Protein AF-A0AAV5IGY0-F1 (afdb_monomer)

InterPro domains:
  IPR002372 Pyrrolo-quinoline quinone repeat domain [PF01011] (227-319)
  IPR002372 Pyrrolo-quinoline quinone repeat domain [PF13360] (66-191)
  IPR011047 Quinoprotein alcohol dehydrogenase-like superfamily [SSF50998] (52-323)
  IPR018391 Pyrrolo-quinoline quinone beta-propeller repeat [SM00564] (78-109)
  IPR018391 Pyrrolo-quinoline quinone beta-propeller repeat [SM00564] (133-165)
  IPR018391 Pyrrolo-quinoline quinone beta-propeller repeat [SM00564] (222-248)

Organism: NCBI:txid152421

Mean predicted aligned error: 12.62 Å

Foldseek 3Di:
DDDDDDDDDDDDDPPPPPPPPPDDDDDPDDPDPFPLVAPCVVQQPVDDPPDDCCDPVCVVVDDDQEDECPPADFQEDWHTGPQWTWGWGLQQKIFIAGNRHRHGQEIDRNVVVVDWFLCPDPPRRYWTFRAYWHDDPQWTWTAIFGQRKIWIAGNRYRHTPEMDRQDPDSFKTFNYHWHDDDQKIKGKIDGPLLVPDPVSDDDDDIFIFIDRNRDHRPHTPTLDDPDDQFQKDWDADPVPRDTPEMDRPDPDQQDGPNCPPVPDPPRDPDPNDQWGFPGDWGWDWDADPNDTFTWTWTATSSQKIWIARPNHRHTPDMDGPDPPVPPPDDDDDPDDDDDDDD

pLDDT: mean 72.8, std 23.96, range [19.66, 98.5]

Radius of gyration: 22.42 Å; Cα contacts (8 Å, |Δi|>4): 625; chains: 1; bounding box: 76×58×56 Å

Nearest PDB structures (foldseek):
  6zcv-assembly1_A  TM=7.256E-01  e=2.761E-13  Pseudomonas putida KT2440
  6zcw-assembly1_A  TM=7.422E-01  e=6.081E-13  Pseudomonas putida KT2440
  7cqy-assembly1_A  TM=6.959E-01  e=7.851E-10  Acidithiobacillus ferrooxidans
  6l8a-assembly2_B  TM=6.173E-01  e=2.402E-10  Acidithiobacillus ferrooxidans
  6fkw-assembly2_D  TM=4.857E-01  e=1.695E-11  Methylacidiphilum fumariolicum SolV

Sequence (342 aa):
MCRFKGKSLSPHTLTLKLILNLLLSCDHTNFSAGYSGVLLFLKGMRFAEGETKISPETVRNLQLKWEFYAGRDITATPAIVDGTLYFPSWNGYVYAVNALDGSLIWNLDLKELGLNASGFVSNVNTMVATATPTIADDLVIIGICGPALVIAVERSSGKLVWSTKLDSHALVVIMMSGTYHKGYFYVGTSSLEEELSIEQCCTFRGSFVKLDARSEPTHPDECIEPDIHSESILALDLDTGKIKWYLQIGGYDVWFCACRNLSTLGCLPGPSLDADFGEAPMMLNVFVNGTKLNIVVAVQKSGFAWALDRDNGTLIWSTVSKLDLNFTKHPSFNLDNSYMYF

Secondary structure (DSSP, 8-state):
---------------------------SS-------TTHHHHTT----TT--SS-TTTGGG---------SS---SPPEEETTEEEEE-TTSEEEEEETTT--EEEEEEGGGG-------STT--S----SPPEEETTEEEEEETTTTEEEEEETTT--EEEEEE---STTEE--SPPEEETTEEEEE-EESGGGS-TTT-------EEEEESSS--SS-EE---SS--TTEEEEE-TTT--EEEEEE-S------GGGSSTTSTT--SS--------SPPEEEEEEETTEEEEEEEEE-TTSEEEEEETTT--EEEEEE--------S-------------

Solvent-accessible surface area (backbone atoms only — not comparable to full-atom values): 21169 Å² total; per-residue (Å²): 140,80,88,86,87,85,83,88,81,82,87,80,83,76,82,76,80,78,83,72,89,75,89,77,85,88,74,100,70,82,96,72,87,56,56,64,68,49,68,52,54,74,27,44,66,85,67,69,83,89,65,72,79,73,39,94,86,44,52,84,70,69,69,90,85,62,76,71,90,64,89,43,60,63,82,32,58,66,32,45,49,89,60,35,32,30,40,35,15,60,66,19,35,37,38,34,25,33,65,87,65,42,48,81,72,37,66,35,60,47,65,78,72,75,62,71,41,55,58,84,53,84,99,37,92,51,35,31,34,47,14,28,45,29,75,53,93,67,29,38,35,35,29,23,31,22,49,24,30,40,38,32,19,35,64,91,63,46,47,78,74,41,75,41,73,73,59,87,60,78,50,31,23,14,64,45,56,46,49,62,56,98,63,29,35,37,40,47,42,43,64,54,51,50,78,38,53,76,90,76,35,79,88,82,74,71,46,46,33,54,36,57,69,84,52,78,59,90,63,72,49,68,63,77,67,98,68,87,71,64,47,46,55,71,42,65,38,86,89,80,62,45,76,76,37,67,39,73,51,93,62,78,69,64,58,45,65,66,45,77,48,61,84,41,89,89,45,70,91,64,87,62,51,60,42,53,68,85,53,78,56,26,55,44,80,47,72,59,95,86,42,81,44,56,30,32,36,38,47,29,65,69,36,38,38,40,32,22,34,62,90,69,45,49,79,74,49,72,49,66,67,74,78,77,82,78,85,80,79,82,82,89,78,89,76,78,87,75,87,86,80,132

Structure (mmCIF, N/CA/C/O backbone):
data_AF-A0AAV5IGY0-F1
#
_entry.id   AF-A0AAV5IGY0-F1
#
loop_
_atom_site.group_PDB
_atom_site.id
_atom_site.type_symbol
_atom_site.label_atom_id
_atom_site.label_alt_id
_atom_site.label_comp_id
_atom_site.label_asym_id
_atom_site.label_entity_id
_atom_site.label_seq_id
_atom_site.pdbx_PDB_ins_code
_atom_site.Cartn_x
_atom_site.Cartn_y
_atom_site.Cartn_z
_atom_site.occupancy
_atom_site.B_iso_or_equiv
_atom_site.auth_seq_id
_atom_site.auth_comp_id
_atom_site.auth_asym_id
_atom_site.auth_atom_id
_atom_site.pdbx_PDB_model_num
ATOM 1 N N . MET A 1 1 ? 47.820 18.032 0.059 1.00 23.02 1 MET A N 1
ATOM 2 C CA . MET A 1 1 ? 48.007 18.103 1.526 1.00 23.02 1 MET A CA 1
ATOM 3 C C . MET A 1 1 ? 46.610 18.101 2.130 1.00 23.02 1 MET A C 1
ATOM 5 O O . MET A 1 1 ? 45.865 18.991 1.776 1.00 23.02 1 MET A O 1
ATOM 9 N N . CYS A 1 2 ? 46.100 17.142 2.892 1.00 20.08 2 CYS A N 1
ATOM 10 C CA . CYS A 1 2 ? 46.542 15.825 3.335 1.00 20.08 2 CYS A CA 1
ATOM 11 C C . CYS A 1 2 ? 45.305 14.905 3.301 1.00 20.08 2 CYS A C 1
ATOM 13 O O . CYS A 1 2 ? 44.196 15.339 3.588 1.00 20.08 2 CYS A O 1
ATOM 15 N N . ARG A 1 3 ? 45.520 13.641 2.920 1.00 23.75 3 ARG A N 1
ATOM 16 C CA . ARG A 1 3 ? 44.566 12.523 3.036 1.00 23.75 3 ARG A CA 1
ATOM 17 C C . ARG A 1 3 ? 44.251 12.237 4.503 1.00 23.75 3 ARG A C 1
ATOM 19 O O . ARG A 1 3 ? 45.186 12.324 5.284 1.00 23.75 3 ARG A O 1
ATOM 26 N N . PHE A 1 4 ? 43.086 11.649 4.795 1.00 21.75 4 PHE A N 1
ATOM 27 C CA . PHE A 1 4 ? 43.002 10.500 5.710 1.00 21.75 4 PHE A CA 1
ATOM 28 C C . PHE A 1 4 ? 41.946 9.478 5.254 1.00 21.75 4 PHE A C 1
ATOM 30 O O . PHE A 1 4 ? 40.876 9.828 4.772 1.00 21.75 4 PHE A O 1
ATOM 37 N N . LYS A 1 5 ? 42.339 8.200 5.345 1.00 23.00 5 LYS A N 1
ATOM 38 C CA . LYS A 1 5 ? 41.600 6.974 5.003 1.00 23.00 5 LYS A CA 1
ATOM 39 C C . LYS A 1 5 ? 40.930 6.411 6.263 1.00 23.00 5 LYS A C 1
ATOM 41 O O . LYS A 1 5 ? 41.572 6.405 7.309 1.00 23.00 5 LYS A O 1
ATOM 46 N N . GLY A 1 6 ? 39.756 5.795 6.120 1.00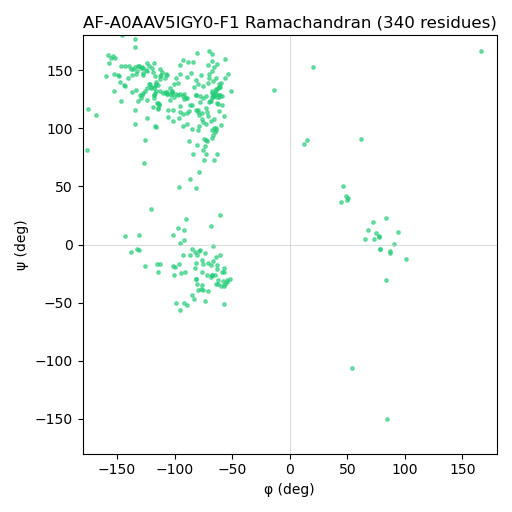 23.86 6 GLY A N 1
ATOM 47 C CA . GLY A 1 6 ? 39.165 4.867 7.095 1.00 23.86 6 GLY A CA 1
ATOM 48 C C . GLY A 1 6 ? 38.646 3.616 6.376 1.00 23.86 6 GLY A C 1
ATOM 49 O O . GLY A 1 6 ? 38.063 3.732 5.303 1.00 23.86 6 GLY A O 1
ATOM 50 N N . LYS A 1 7 ? 38.965 2.424 6.893 1.00 22.84 7 LYS A N 1
ATOM 51 C CA . LYS A 1 7 ? 38.768 1.110 6.253 1.00 22.84 7 LYS A CA 1
ATOM 52 C C . LYS A 1 7 ? 37.396 0.484 6.557 1.00 22.84 7 LYS A C 1
ATOM 54 O O . LYS A 1 7 ? 36.929 0.538 7.684 1.00 22.84 7 LYS A O 1
ATOM 59 N N . SER A 1 8 ? 36.889 -0.202 5.530 1.00 24.11 8 SER A N 1
ATOM 60 C CA . SER A 1 8 ? 36.012 -1.387 5.484 1.00 24.11 8 SER A CA 1
ATOM 61 C C . SER A 1 8 ? 35.823 -2.192 6.780 1.00 24.11 8 SER A C 1
ATOM 63 O O . SER A 1 8 ? 36.802 -2.678 7.349 1.00 24.11 8 SER A O 1
ATOM 65 N N . LEU A 1 9 ? 34.560 -2.503 7.088 1.00 24.30 9 LEU A N 1
ATOM 66 C CA . LEU A 1 9 ? 34.124 -3.669 7.864 1.00 24.30 9 LEU A CA 1
ATOM 67 C C . LEU A 1 9 ? 33.147 -4.497 7.010 1.00 24.30 9 LEU A C 1
ATOM 69 O O . LEU A 1 9 ? 32.334 -3.948 6.271 1.00 24.30 9 LEU A O 1
ATOM 73 N N . SER A 1 10 ? 33.312 -5.817 7.065 1.00 26.73 10 SER A N 1
ATOM 74 C CA . SER A 1 10 ? 32.614 -6.833 6.272 1.00 26.73 10 SER A CA 1
ATOM 75 C C . SER A 1 10 ? 31.140 -7.001 6.662 1.00 26.73 10 SER A C 1
ATOM 77 O O . SER A 1 10 ? 30.805 -6.806 7.831 1.00 26.73 10 SER A O 1
ATOM 79 N N . PRO A 1 11 ? 30.276 -7.463 5.741 1.00 26.86 11 PRO A N 1
ATOM 80 C CA . PRO A 1 11 ? 28.880 -7.738 6.042 1.00 26.86 11 PRO A CA 1
ATOM 81 C C . PRO A 1 11 ? 28.753 -9.072 6.789 1.00 26.86 11 PRO A C 1
ATOM 83 O O . PRO A 1 11 ? 29.153 -10.120 6.282 1.00 26.86 11 PRO A O 1
ATOM 86 N N . HIS A 1 12 ? 28.170 -9.046 7.986 1.00 22.80 12 HIS A N 1
ATOM 87 C CA . HIS A 1 12 ? 27.549 -10.240 8.545 1.00 22.80 12 HIS A CA 1
ATOM 88 C C . HIS A 1 12 ? 26.181 -10.395 7.885 1.00 22.80 12 HIS A C 1
ATOM 90 O O . HIS A 1 12 ? 25.286 -9.576 8.075 1.00 22.80 12 HIS A O 1
ATOM 96 N N . THR A 1 13 ? 26.051 -11.432 7.063 1.00 22.98 13 THR A N 1
ATOM 97 C CA . THR A 1 13 ? 24.792 -11.867 6.466 1.00 22.98 13 THR A CA 1
ATOM 98 C C . THR A 1 13 ? 23.854 -12.322 7.583 1.00 22.98 13 THR A C 1
ATOM 100 O O . THR A 1 13 ? 23.967 -13.438 8.085 1.00 22.98 13 THR A O 1
ATOM 103 N N . LEU A 1 14 ? 22.941 -11.446 7.996 1.00 20.62 14 LEU A N 1
ATOM 104 C CA . LEU A 1 14 ? 21.761 -11.828 8.761 1.00 20.62 14 LEU A CA 1
ATOM 105 C C . LEU A 1 14 ? 20.741 -12.375 7.766 1.00 20.62 14 LEU A C 1
ATOM 107 O O . LEU A 1 14 ? 20.055 -11.633 7.070 1.00 20.62 14 LEU A O 1
ATOM 111 N N . THR A 1 15 ? 20.677 -13.699 7.667 1.00 21.48 15 THR A N 1
ATOM 112 C CA . THR A 1 15 ? 19.573 -14.384 7.000 1.00 21.48 15 THR A CA 1
ATOM 113 C C . THR A 1 15 ? 18.346 -14.249 7.897 1.00 21.48 15 THR A C 1
ATOM 115 O O . THR A 1 15 ? 18.121 -15.081 8.778 1.00 21.48 15 THR A O 1
ATOM 118 N N . LEU A 1 16 ? 17.568 -13.179 7.717 1.00 22.98 16 LEU A N 1
ATOM 119 C CA . LEU A 1 16 ? 16.262 -13.063 8.350 1.00 22.98 16 LEU A CA 1
ATOM 120 C C . LEU A 1 16 ? 15.322 -14.035 7.626 1.00 22.98 16 LEU A C 1
ATOM 122 O O . LEU A 1 16 ? 14.909 -13.806 6.490 1.00 22.98 16 LEU A O 1
ATOM 126 N N . LYS A 1 17 ? 15.032 -15.174 8.259 1.00 21.55 17 LYS A N 1
ATOM 127 C CA . LYS A 1 17 ? 13.954 -16.062 7.818 1.00 21.55 17 LYS A CA 1
ATOM 128 C C . LYS A 1 17 ? 12.640 -15.325 8.050 1.00 21.55 17 LYS A C 1
ATOM 130 O O . LYS A 1 17 ? 12.140 -15.294 9.171 1.00 21.55 17 LYS A O 1
ATOM 135 N N . LEU A 1 18 ? 12.108 -14.715 6.994 1.00 24.45 18 LEU A N 1
ATOM 136 C CA . LEU A 1 18 ? 10.761 -14.164 6.989 1.00 24.45 18 LEU A CA 1
ATOM 137 C C . LEU A 1 18 ? 9.781 -15.338 7.153 1.00 24.45 18 LEU A C 1
ATOM 139 O O . LEU A 1 18 ? 9.515 -16.077 6.207 1.00 24.45 18 LEU A O 1
ATOM 143 N N . ILE A 1 19 ? 9.267 -15.547 8.365 1.00 21.61 19 ILE A N 1
ATOM 144 C CA . ILE A 1 19 ? 8.073 -16.371 8.570 1.00 21.61 19 ILE A CA 1
ATOM 145 C C . ILE A 1 19 ? 6.894 -15.466 8.236 1.00 21.61 19 ILE A C 1
ATOM 147 O O . ILE A 1 19 ? 6.340 -14.773 9.086 1.00 21.61 19 ILE A O 1
ATOM 151 N N . LEU A 1 20 ? 6.568 -15.420 6.951 1.00 25.03 20 LEU A N 1
ATOM 152 C CA . LEU A 1 20 ? 5.385 -14.742 6.469 1.00 25.03 20 LEU A CA 1
ATOM 153 C C . LEU A 1 20 ? 4.192 -15.666 6.734 1.00 25.03 20 LEU A C 1
ATOM 155 O O . LEU A 1 20 ? 3.992 -16.651 6.027 1.00 25.03 20 LEU A O 1
ATOM 159 N N . ASN A 1 21 ? 3.419 -15.383 7.784 1.00 22.61 21 ASN A N 1
ATOM 160 C CA . ASN A 1 21 ? 2.174 -16.102 8.068 1.00 22.61 21 ASN A CA 1
ATOM 161 C C . ASN A 1 21 ? 1.078 -15.663 7.081 1.00 22.61 21 ASN A C 1
ATOM 163 O O . ASN A 1 21 ? 0.148 -14.940 7.430 1.00 22.61 21 ASN A O 1
ATOM 167 N N . LEU A 1 22 ? 1.202 -16.100 5.829 1.00 29.75 22 LEU A N 1
ATOM 168 C CA . LEU A 1 22 ? 0.094 -16.176 4.881 1.00 29.75 22 LEU A CA 1
ATOM 169 C C . LEU A 1 22 ? -0.550 -17.554 5.049 1.00 29.75 22 LEU A C 1
ATOM 171 O O . LEU A 1 22 ? 0.003 -18.573 4.639 1.00 29.75 22 LEU A O 1
ATOM 175 N N . LEU A 1 23 ? -1.706 -17.586 5.709 1.00 27.08 23 LEU A N 1
ATOM 176 C CA . LEU A 1 23 ? -2.484 -18.805 5.898 1.00 27.08 23 LEU A CA 1
ATOM 177 C C . LEU A 1 23 ? -3.204 -19.123 4.580 1.00 27.08 23 LEU A C 1
ATOM 179 O O . LEU A 1 23 ? -4.133 -18.420 4.193 1.00 27.08 23 LEU A O 1
ATOM 183 N N . LEU A 1 24 ? -2.758 -20.165 3.877 1.00 28.06 24 LEU A N 1
ATOM 184 C CA . LEU A 1 24 ? -3.446 -20.717 2.710 1.00 28.06 24 LEU A CA 1
ATOM 185 C C . LEU A 1 24 ? -3.944 -22.125 3.024 1.00 28.06 24 LEU A C 1
ATOM 187 O O . LEU A 1 24 ? -3.156 -23.033 3.288 1.00 28.06 24 LEU A O 1
ATOM 191 N N . SER A 1 25 ? -5.255 -22.316 2.921 1.00 25.59 25 SER A N 1
ATOM 192 C CA . SER A 1 25 ? -5.893 -23.628 2.908 1.00 25.59 25 SER A CA 1
ATOM 193 C C . SER A 1 25 ? -6.040 -24.124 1.475 1.00 25.59 25 SER A C 1
ATOM 195 O O . SER A 1 25 ? -6.605 -23.461 0.612 1.00 25.59 25 SER A O 1
ATOM 197 N N . CYS A 1 26 ? -5.519 -25.324 1.228 1.00 22.38 26 CYS A N 1
ATOM 198 C CA . CYS A 1 26 ? -5.611 -26.029 -0.045 1.00 22.38 26 CYS A CA 1
ATOM 199 C C . CYS A 1 26 ? -6.637 -27.154 0.124 1.00 22.38 26 CYS A C 1
ATOM 201 O O . CYS A 1 26 ? -6.364 -28.078 0.887 1.00 22.38 26 CYS A O 1
ATOM 203 N N . ASP A 1 27 ? -7.821 -27.073 -0.492 1.00 22.66 27 ASP A N 1
ATOM 204 C CA . ASP A 1 27 ? -8.647 -28.262 -0.761 1.00 22.66 27 ASP A CA 1
ATOM 205 C C . ASP A 1 27 ? -9.050 -28.297 -2.230 1.00 22.66 27 ASP A C 1
ATOM 207 O O . ASP A 1 27 ? -9.557 -27.332 -2.803 1.00 22.66 27 ASP A O 1
ATOM 211 N N . HIS A 1 28 ? -8.795 -29.453 -2.831 1.00 27.77 28 HIS A N 1
ATOM 212 C CA . HIS A 1 28 ? -9.167 -29.798 -4.189 1.00 27.77 28 HIS A CA 1
ATOM 213 C C . HIS A 1 28 ? -10.670 -30.058 -4.268 1.00 27.77 28 HIS A C 1
ATOM 215 O O . HIS A 1 28 ? -11.074 -31.207 -4.199 1.00 27.77 28 HIS A O 1
ATOM 221 N N . THR A 1 29 ? -11.478 -29.013 -4.435 1.00 21.78 29 THR A N 1
ATOM 222 C CA . THR A 1 29 ? -12.774 -29.040 -5.143 1.00 21.78 29 THR A CA 1
ATOM 223 C C . THR A 1 29 ? -13.317 -27.612 -5.203 1.00 21.78 29 THR A C 1
ATOM 225 O O . THR A 1 29 ? -13.617 -27.035 -4.167 1.00 21.78 29 THR A O 1
ATOM 228 N N . ASN A 1 30 ? -13.469 -27.064 -6.413 1.00 21.45 30 ASN A N 1
ATOM 229 C CA . ASN A 1 30 ? -14.073 -25.758 -6.720 1.00 21.45 30 ASN A CA 1
ATOM 230 C C . ASN A 1 30 ? -13.358 -24.528 -6.127 1.00 21.45 30 ASN A C 1
ATOM 232 O O . ASN A 1 30 ? -13.656 -24.038 -5.042 1.00 21.45 30 ASN A O 1
ATOM 236 N N . PHE A 1 31 ? -12.431 -23.989 -6.919 1.00 27.36 31 PHE A N 1
ATOM 237 C CA . PHE A 1 31 ? -11.764 -22.707 -6.701 1.00 27.36 31 PHE A CA 1
ATOM 238 C C . PHE A 1 31 ? -12.796 -21.560 -6.656 1.00 27.36 31 PHE A C 1
ATOM 240 O O . PHE A 1 31 ? -13.289 -21.119 -7.691 1.00 27.36 31 PHE A O 1
ATOM 247 N N . SER A 1 32 ? -13.124 -21.068 -5.458 1.00 22.39 32 SER A N 1
ATOM 248 C CA . SER A 1 32 ? -13.711 -19.728 -5.275 1.00 22.39 32 SER A CA 1
ATOM 249 C C . SER A 1 32 ? -13.235 -18.997 -4.013 1.00 22.39 32 SER A C 1
ATOM 251 O O . SER A 1 32 ? -13.734 -17.916 -3.716 1.00 22.39 32 SER A O 1
ATOM 253 N N . ALA A 1 33 ? -12.248 -19.524 -3.282 1.00 27.31 33 ALA A N 1
ATOM 254 C CA . ALA A 1 33 ? -11.561 -18.784 -2.222 1.00 27.31 33 ALA A CA 1
ATOM 255 C C . ALA A 1 33 ? -10.393 -17.980 -2.818 1.00 27.31 33 ALA A C 1
ATOM 257 O O . ALA A 1 33 ? -9.231 -18.154 -2.456 1.00 27.31 33 ALA A O 1
ATOM 258 N N . GLY A 1 34 ? -10.695 -17.126 -3.797 1.00 29.77 34 GLY A N 1
ATOM 259 C CA . GLY A 1 34 ? -9.766 -16.073 -4.174 1.00 29.77 34 GLY A CA 1
ATOM 260 C C . GLY A 1 34 ? -9.714 -15.078 -3.022 1.00 29.77 34 GLY A C 1
ATOM 261 O O . GLY A 1 34 ? -10.750 -14.528 -2.646 1.00 29.77 34 GLY A O 1
ATOM 262 N N . TYR A 1 35 ? -8.528 -14.806 -2.478 1.00 39.91 35 TYR A N 1
ATOM 263 C CA . TYR A 1 35 ? -8.286 -13.556 -1.764 1.00 39.91 35 TYR A CA 1
ATOM 264 C C . TYR A 1 35 ? -8.383 -12.419 -2.789 1.00 39.91 35 TYR A C 1
ATOM 266 O O . TYR A 1 35 ? -7.395 -11.819 -3.195 1.00 39.91 35 TYR A O 1
ATOM 274 N N . SER A 1 36 ? -9.598 -12.111 -3.247 1.00 33.19 36 SER A N 1
ATOM 275 C CA . SER A 1 36 ? -9.858 -10.813 -3.842 1.00 33.19 36 SER A CA 1
ATOM 276 C C . SER A 1 36 ? -9.700 -9.826 -2.695 1.00 33.19 36 SER A C 1
ATOM 278 O O . SER A 1 36 ? -10.610 -9.620 -1.887 1.00 33.19 36 SER A O 1
ATOM 280 N N . GLY A 1 37 ? -8.492 -9.273 -2.580 1.00 31.72 37 GLY A N 1
ATOM 281 C CA . GLY A 1 37 ? -8.087 -8.253 -1.621 1.00 31.72 37 GLY A CA 1
ATOM 282 C C . GLY A 1 37 ? -8.877 -6.950 -1.746 1.00 31.72 37 GLY A C 1
ATOM 283 O O . GLY A 1 37 ? -8.390 -5.904 -1.367 1.00 31.72 37 GLY A O 1
ATOM 284 N N . VAL A 1 38 ? -10.099 -6.970 -2.266 1.00 32.03 38 VAL A N 1
ATOM 285 C CA . VAL A 1 38 ? -10.965 -5.803 -2.310 1.00 32.03 38 VAL A CA 1
ATOM 286 C C . VAL A 1 38 ? -11.785 -5.746 -1.017 1.00 32.03 38 VAL A C 1
ATOM 288 O O . VAL A 1 38 ? -11.706 -4.759 -0.304 1.00 32.03 38 VAL A O 1
ATOM 291 N N . LEU A 1 39 ? -12.489 -6.807 -0.593 1.00 30.30 39 LEU A N 1
ATOM 292 C CA . LEU A 1 39 ? -13.386 -6.703 0.579 1.00 30.30 39 LEU A CA 1
ATOM 293 C C . LEU A 1 39 ? -12.658 -6.689 1.943 1.00 30.30 39 LEU A C 1
ATOM 295 O O . LEU A 1 39 ? -13.097 -6.009 2.872 1.00 30.30 39 LEU A O 1
ATOM 299 N N . LEU A 1 40 ? -11.549 -7.432 2.058 1.00 39.94 40 LEU A N 1
ATOM 300 C CA . LEU A 1 40 ? -10.703 -7.498 3.261 1.00 39.94 40 LEU A CA 1
ATOM 301 C C . LEU A 1 40 ? -9.925 -6.199 3.492 1.00 39.94 40 LEU A C 1
ATOM 303 O O . LEU A 1 40 ? -9.829 -5.743 4.630 1.00 39.94 40 LEU A O 1
ATOM 307 N N . PHE A 1 41 ? -9.420 -5.593 2.412 1.00 48.16 41 PHE A N 1
ATOM 308 C CA . PHE A 1 41 ? -8.719 -4.311 2.466 1.00 48.16 41 PHE A CA 1
ATOM 309 C C . PHE A 1 41 ? -9.694 -3.159 2.660 1.00 48.16 41 PHE A C 1
ATOM 311 O O . PHE A 1 41 ? -9.418 -2.288 3.475 1.00 48.16 41 PHE A O 1
ATOM 318 N N . LEU A 1 42 ? -10.872 -3.194 2.019 1.00 53.16 42 LEU A N 1
ATOM 319 C CA . LEU A 1 42 ? -11.872 -2.144 2.205 1.00 53.16 42 LEU A CA 1
ATOM 320 C C . LEU A 1 42 ? -12.266 -1.989 3.674 1.00 53.16 42 LEU A C 1
ATOM 322 O O . LEU A 1 42 ? -12.489 -0.868 4.097 1.00 53.16 42 LEU A O 1
ATOM 326 N N . LYS A 1 43 ? -12.334 -3.073 4.462 1.00 59.50 43 LYS A N 1
ATOM 327 C CA . LYS A 1 43 ? -12.645 -2.988 5.902 1.00 59.50 43 LYS A CA 1
ATOM 328 C C . LYS A 1 43 ? -11.423 -2.891 6.821 1.00 59.50 43 LYS A C 1
ATOM 330 O O . LYS A 1 43 ? -11.616 -2.713 8.019 1.00 59.50 43 LYS A O 1
ATOM 335 N N . GLY A 1 44 ? -10.205 -3.076 6.313 1.00 62.09 44 GLY A N 1
ATOM 336 C CA . GLY A 1 44 ? -8.968 -3.005 7.102 1.00 62.09 44 GLY A CA 1
ATOM 337 C C . GLY A 1 44 ? -8.788 -4.080 8.189 1.00 62.09 44 GLY A C 1
ATOM 338 O O . GLY A 1 44 ? -7.821 -4.028 8.931 1.00 62.09 44 GLY A O 1
ATOM 339 N N . MET A 1 45 ? -9.677 -5.077 8.314 1.00 64.38 45 MET A N 1
ATOM 340 C CA . MET A 1 45 ? -9.696 -5.976 9.489 1.00 64.38 45 MET A CA 1
ATOM 341 C C . MET A 1 45 ? -8.596 -7.050 9.504 1.00 64.38 45 MET A C 1
ATOM 343 O O . MET A 1 45 ? -8.435 -7.726 10.517 1.00 64.38 45 MET A O 1
ATOM 347 N N . ARG A 1 46 ? -7.904 -7.282 8.376 1.00 76.50 46 ARG A N 1
ATOM 348 C CA . ARG A 1 46 ? -6.884 -8.343 8.202 1.00 76.50 46 ARG A CA 1
ATOM 349 C C . ARG A 1 46 ? -7.302 -9.719 8.776 1.00 76.50 46 ARG A C 1
ATOM 351 O O . ARG A 1 46 ? -6.475 -10.462 9.293 1.00 76.50 46 ARG A O 1
ATOM 358 N N . PHE A 1 47 ? -8.586 -10.073 8.665 1.00 77.50 47 PHE A N 1
ATOM 359 C CA . PHE A 1 47 ? -9.167 -11.294 9.238 1.00 77.50 47 PHE A CA 1
ATOM 360 C C . PHE A 1 47 ? -9.643 -12.262 8.150 1.00 77.50 47 PHE A C 1
ATOM 362 O O . PHE A 1 47 ? -10.569 -11.951 7.406 1.00 77.50 47 PHE A O 1
ATOM 369 N N . ALA A 1 48 ? -9.041 -13.449 8.064 1.00 80.38 48 ALA A N 1
ATOM 370 C CA . ALA A 1 48 ? -9.397 -14.465 7.073 1.00 80.38 48 ALA A CA 1
ATOM 371 C C . ALA A 1 48 ? -10.601 -15.316 7.529 1.00 80.38 48 ALA A C 1
ATOM 373 O O . ALA A 1 48 ? -10.432 -16.451 7.957 1.00 80.38 48 ALA A O 1
ATOM 374 N N . GLU A 1 49 ? -11.819 -14.777 7.417 1.00 75.56 49 GLU A N 1
ATOM 375 C CA . GLU A 1 49 ? -13.059 -15.436 7.885 1.00 75.56 49 GLU A CA 1
ATOM 376 C C . GLU A 1 49 ? -13.292 -16.835 7.285 1.00 75.56 49 GLU A C 1
ATOM 378 O O . GLU A 1 49 ? -13.823 -17.717 7.952 1.00 75.56 49 GLU A O 1
ATOM 383 N N . GLY A 1 50 ? -12.886 -17.048 6.030 1.00 78.88 50 GLY A N 1
ATOM 384 C CA . GLY A 1 50 ? -13.060 -18.326 5.338 1.00 78.88 50 GLY A CA 1
ATOM 385 C C . GLY A 1 50 ? -12.013 -19.388 5.676 1.00 78.88 50 GLY A C 1
ATOM 386 O O . GLY A 1 50 ? -12.169 -20.530 5.240 1.00 78.88 50 GLY A O 1
ATOM 387 N N . GLU A 1 51 ? -10.950 -19.040 6.408 1.00 83.88 51 GLU A N 1
ATOM 388 C CA . GLU A 1 51 ? -9.899 -19.997 6.736 1.00 83.88 51 GLU A CA 1
ATOM 389 C C . GLU A 1 51 ? -10.179 -20.727 8.052 1.00 83.88 51 GLU A C 1
ATOM 391 O O . GLU A 1 51 ? -10.399 -20.115 9.092 1.00 83.88 51 GLU A O 1
ATOM 396 N N . THR A 1 52 ? -10.169 -22.060 7.999 1.00 86.44 52 THR A N 1
ATOM 397 C CA . THR A 1 52 ? -10.582 -22.927 9.117 1.00 86.44 52 THR A CA 1
ATOM 398 C C . THR A 1 52 ? -9.675 -24.135 9.344 1.00 86.44 52 THR A C 1
ATOM 400 O O . THR A 1 52 ? -9.865 -24.857 10.323 1.00 86.44 52 THR A O 1
ATOM 403 N N . LYS A 1 53 ? -8.688 -24.388 8.473 1.00 88.69 53 LYS A N 1
ATOM 404 C CA . LYS A 1 53 ? -7.797 -25.552 8.617 1.00 88.69 53 LYS A CA 1
ATOM 405 C C . LYS A 1 53 ? -6.750 -25.329 9.690 1.00 88.69 53 LYS A C 1
ATOM 407 O O . LYS A 1 53 ? -6.403 -26.262 10.420 1.00 88.69 53 LYS A O 1
ATOM 412 N N . ILE A 1 54 ? -6.232 -24.110 9.768 1.00 89.69 54 ILE A N 1
ATOM 413 C CA . ILE A 1 54 ? -5.249 -23.715 10.768 1.00 89.69 54 ILE A CA 1
ATOM 414 C C . ILE A 1 54 ? -5.992 -23.117 11.963 1.00 89.69 54 ILE A C 1
ATOM 416 O O . ILE A 1 54 ? -6.601 -22.055 11.874 1.00 89.69 54 ILE A O 1
ATOM 420 N N . SER A 1 55 ? -5.936 -23.821 13.089 1.00 91.00 55 SER A N 1
ATOM 421 C CA . SER A 1 55 ? -6.619 -23.489 14.339 1.00 91.00 55 SER A CA 1
ATOM 422 C C . SER A 1 55 ? -5.661 -23.646 15.528 1.00 91.00 55 SER A C 1
ATOM 424 O O . SER A 1 55 ? -4.578 -24.221 15.364 1.00 91.00 55 SER A O 1
ATOM 426 N N . PRO A 1 56 ? -6.024 -23.194 16.744 1.00 94.62 56 PRO A N 1
ATOM 427 C CA . PRO A 1 56 ? -5.216 -23.431 17.944 1.00 94.62 56 PRO A CA 1
ATOM 428 C C . PRO A 1 56 ? -4.837 -24.909 18.162 1.00 94.62 56 PRO A C 1
ATOM 430 O O . PRO A 1 56 ? -3.769 -25.206 18.697 1.00 94.62 56 PRO A O 1
ATOM 433 N N . GLU A 1 57 ? -5.671 -25.847 17.712 1.00 95.62 57 GLU A N 1
ATOM 434 C CA . GLU A 1 57 ? -5.448 -27.289 17.840 1.00 95.62 57 GLU A CA 1
ATOM 435 C C . GLU A 1 57 ? -4.488 -27.849 16.775 1.00 95.62 57 GLU A C 1
ATOM 437 O O . GLU A 1 57 ? -3.731 -28.793 17.049 1.00 95.62 57 GLU A O 1
ATOM 442 N N . THR A 1 58 ? -4.519 -27.293 15.559 1.00 95.31 58 THR A N 1
ATOM 443 C CA . THR A 1 58 ? -3.771 -27.807 14.397 1.00 95.31 58 THR A CA 1
ATOM 444 C C . THR A 1 58 ? -2.478 -27.045 14.116 1.00 95.31 58 THR A C 1
ATOM 446 O O . THR A 1 58 ? -1.582 -27.614 13.493 1.00 95.31 58 THR A O 1
ATOM 449 N N . VAL A 1 59 ? -2.325 -25.815 14.626 1.00 95.62 59 VAL A N 1
ATOM 450 C CA . VAL A 1 59 ? -1.166 -24.931 14.377 1.00 95.62 59 VAL A CA 1
ATOM 451 C C . VAL A 1 59 ? 0.174 -25.593 14.709 1.00 95.62 59 VAL A C 1
ATOM 453 O O . VAL A 1 59 ? 1.168 -25.382 14.021 1.00 95.62 59 VAL A O 1
ATOM 456 N N . ARG A 1 60 ? 0.197 -26.478 15.714 1.00 96.00 60 ARG A N 1
ATOM 457 C CA . ARG A 1 60 ? 1.392 -27.241 16.113 1.00 96.00 60 ARG A CA 1
ATOM 458 C C . ARG A 1 60 ? 1.921 -28.192 15.033 1.00 96.00 60 ARG A C 1
ATOM 460 O O . ARG A 1 60 ? 3.053 -28.648 15.137 1.00 96.00 60 ARG A O 1
ATOM 467 N N . ASN A 1 61 ? 1.101 -28.517 14.035 1.00 95.00 61 ASN A N 1
ATOM 468 C CA . ASN A 1 61 ? 1.461 -29.397 12.927 1.00 95.00 61 ASN A CA 1
ATOM 469 C C . ASN A 1 61 ? 1.932 -28.615 11.691 1.00 95.00 61 ASN A C 1
ATOM 471 O O . ASN A 1 61 ? 2.200 -29.236 10.663 1.00 95.00 61 ASN A O 1
ATOM 475 N N . LEU A 1 62 ? 2.000 -27.279 11.754 1.00 95.44 62 LEU A N 1
ATOM 476 C CA . LEU A 1 62 ? 2.462 -26.470 10.633 1.00 95.44 62 LEU A CA 1
ATOM 477 C C . LEU A 1 62 ? 3.903 -26.808 10.263 1.00 95.44 62 LEU A C 1
ATOM 479 O O . LEU A 1 62 ? 4.777 -26.965 11.115 1.00 95.44 62 LEU A O 1
ATOM 483 N N . GLN A 1 63 ? 4.136 -26.886 8.960 1.00 95.31 63 GLN A N 1
ATOM 484 C CA . GLN A 1 63 ? 5.445 -27.123 8.375 1.00 95.31 63 GLN A CA 1
ATOM 485 C C . GLN A 1 63 ? 5.645 -26.174 7.200 1.00 95.31 63 GLN A C 1
ATOM 487 O O . GLN A 1 63 ? 4.685 -25.768 6.540 1.00 95.31 63 GLN A O 1
ATOM 492 N N . LEU A 1 64 ? 6.906 -25.828 6.941 1.00 95.06 64 LEU A N 1
ATOM 493 C CA . LEU A 1 64 ? 7.282 -25.080 5.749 1.00 95.06 64 LEU A CA 1
ATOM 494 C C . LEU A 1 64 ? 6.864 -25.880 4.510 1.00 95.06 64 LEU A C 1
ATOM 496 O O . LEU A 1 64 ? 7.327 -27.003 4.320 1.00 95.06 64 LEU A O 1
ATOM 500 N N . LYS A 1 65 ? 5.998 -25.298 3.675 1.00 93.19 65 LYS A N 1
ATOM 501 C CA . LYS A 1 65 ? 5.553 -25.928 2.426 1.00 93.19 65 LYS A CA 1
ATOM 502 C C . LYS A 1 65 ? 6.545 -25.691 1.287 1.00 93.19 65 LYS A C 1
ATOM 504 O O . LYS A 1 65 ? 6.888 -26.625 0.573 1.00 93.19 65 LYS A O 1
ATOM 509 N N . TRP A 1 66 ? 6.988 -24.448 1.125 1.00 97.50 66 TRP A N 1
ATOM 510 C CA . TRP A 1 66 ? 7.971 -24.022 0.132 1.00 97.50 66 TRP A CA 1
ATOM 511 C C . TRP A 1 66 ? 8.620 -22.708 0.579 1.00 97.50 66 TRP A C 1
ATOM 513 O O . TRP A 1 66 ? 8.094 -22.015 1.451 1.00 97.50 66 TRP A O 1
ATOM 523 N N . GLU A 1 67 ? 9.760 -22.372 -0.021 1.00 95.88 67 GLU A N 1
ATOM 524 C CA . GLU A 1 67 ? 10.471 -21.111 0.195 1.00 95.88 67 GLU A CA 1
ATOM 525 C C . GLU A 1 67 ? 10.873 -20.477 -1.143 1.00 95.88 67 GLU A C 1
ATOM 527 O O . GLU A 1 67 ? 11.124 -21.177 -2.122 1.00 95.88 67 GLU A O 1
ATOM 532 N N . PHE A 1 68 ? 10.938 -19.145 -1.177 1.00 95.88 68 PHE A N 1
ATOM 533 C CA . PHE A 1 68 ? 11.389 -18.374 -2.334 1.00 95.88 68 PHE A CA 1
ATOM 534 C C . PHE A 1 68 ? 12.439 -17.351 -1.895 1.00 95.88 68 PHE A C 1
ATOM 536 O O . PHE A 1 68 ? 12.216 -16.582 -0.959 1.00 95.88 68 PHE A O 1
ATOM 543 N N . TYR A 1 69 ? 13.588 -17.320 -2.573 1.00 96.19 69 TYR A N 1
ATOM 544 C CA . TYR A 1 69 ? 14.668 -16.383 -2.269 1.00 96.19 69 TYR A CA 1
ATOM 545 C C . TYR A 1 69 ? 14.555 -15.112 -3.121 1.00 96.19 69 TYR A C 1
ATOM 547 O O . TYR A 1 69 ? 14.956 -15.094 -4.282 1.00 96.19 69 TYR A O 1
ATOM 555 N N . ALA A 1 70 ? 14.051 -14.027 -2.527 1.00 93.12 70 ALA A N 1
ATOM 556 C CA . ALA A 1 70 ? 13.849 -12.745 -3.214 1.00 93.12 70 ALA A CA 1
ATOM 557 C C . ALA A 1 70 ? 15.092 -11.833 -3.256 1.00 93.12 70 ALA A C 1
ATOM 559 O O . ALA A 1 70 ? 15.060 -10.765 -3.862 1.00 93.12 70 ALA A O 1
ATOM 560 N N . GLY A 1 71 ? 16.199 -12.228 -2.620 1.00 92.12 71 GLY A N 1
ATOM 561 C CA . GLY A 1 71 ? 17.482 -11.513 -2.655 1.00 92.12 71 GLY A CA 1
ATOM 562 C C . GLY A 1 71 ? 17.638 -10.352 -1.663 1.00 92.12 71 GLY A C 1
ATOM 563 O O . GLY A 1 71 ? 18.757 -10.104 -1.209 1.00 92.12 71 GLY A O 1
ATOM 564 N N . ARG A 1 72 ? 16.555 -9.659 -1.295 1.00 89.88 72 ARG A N 1
ATOM 565 C CA . ARG A 1 72 ? 16.516 -8.603 -0.260 1.00 89.88 72 ARG A CA 1
ATOM 566 C C . ARG A 1 72 ? 15.179 -8.614 0.484 1.00 89.88 72 ARG A C 1
ATOM 568 O O . ARG A 1 72 ? 14.304 -9.420 0.174 1.00 89.88 72 ARG A O 1
ATOM 575 N N . ASP A 1 73 ? 15.048 -7.698 1.437 1.00 88.44 73 ASP A N 1
ATOM 576 C CA . ASP A 1 73 ? 13.880 -7.528 2.293 1.00 88.44 73 ASP A CA 1
ATOM 577 C C . ASP A 1 73 ? 12.579 -7.382 1.493 1.00 88.44 73 ASP A C 1
ATOM 579 O O . ASP A 1 73 ? 12.541 -6.833 0.384 1.00 88.44 73 ASP A O 1
ATOM 583 N N . ILE A 1 74 ? 11.510 -7.908 2.084 1.00 88.75 74 ILE A N 1
ATOM 584 C CA . ILE A 1 74 ? 10.131 -7.774 1.627 1.00 88.75 74 ILE A CA 1
ATOM 585 C C . ILE A 1 74 ? 9.368 -7.176 2.803 1.00 88.75 74 ILE A C 1
ATOM 587 O O . ILE A 1 74 ? 9.161 -7.844 3.814 1.00 88.75 74 ILE A O 1
ATOM 591 N N . THR A 1 75 ? 8.979 -5.912 2.675 1.00 86.50 75 THR A N 1
ATOM 592 C CA . THR A 1 75 ? 8.175 -5.203 3.684 1.00 86.50 75 THR A CA 1
ATOM 593 C C . THR A 1 75 ? 6.702 -5.111 3.298 1.00 86.50 75 THR A C 1
ATOM 595 O O . THR A 1 75 ? 5.850 -4.881 4.149 1.00 86.50 75 THR A O 1
ATOM 598 N N . ALA A 1 76 ? 6.390 -5.312 2.017 1.00 85.25 76 ALA A N 1
ATOM 599 C CA . ALA A 1 76 ? 5.024 -5.338 1.521 1.00 85.25 76 ALA A CA 1
ATOM 600 C C . ALA A 1 76 ? 4.285 -6.594 2.004 1.00 85.25 76 ALA A C 1
ATOM 602 O O . ALA A 1 76 ? 4.861 -7.683 2.080 1.00 85.25 76 ALA A O 1
ATOM 603 N N . THR A 1 77 ? 2.977 -6.472 2.240 1.00 88.00 77 THR A N 1
ATOM 604 C CA . THR A 1 77 ? 2.108 -7.654 2.307 1.00 88.00 77 THR A CA 1
ATOM 605 C C . THR A 1 77 ? 1.941 -8.186 0.877 1.00 88.00 77 THR A C 1
ATOM 607 O O . THR A 1 77 ? 1.586 -7.402 -0.002 1.00 88.00 77 THR A O 1
ATOM 610 N N . PRO A 1 78 ? 2.190 -9.473 0.582 1.00 89.75 78 PRO A N 1
ATOM 611 C CA . PRO A 1 78 ? 1.932 -9.987 -0.759 1.00 89.75 78 PRO A CA 1
ATOM 612 C C . PRO A 1 78 ? 0.443 -10.023 -1.101 1.00 89.75 78 PRO A C 1
ATOM 614 O O . PRO A 1 78 ? -0.398 -10.281 -0.237 1.00 89.75 78 PRO A O 1
ATOM 617 N N . ALA A 1 79 ? 0.126 -9.861 -2.381 1.00 90.06 79 ALA A N 1
ATOM 618 C CA . ALA A 1 79 ? -1.213 -10.093 -2.911 1.00 90.06 79 ALA A CA 1
ATOM 619 C C . ALA A 1 79 ? -1.301 -11.489 -3.528 1.00 90.06 79 ALA A C 1
ATOM 621 O O . ALA A 1 79 ? -0.379 -11.909 -4.219 1.00 90.06 79 ALA A O 1
ATOM 622 N N . ILE A 1 80 ? -2.404 -12.207 -3.315 1.00 89.06 80 ILE A N 1
ATOM 623 C CA . ILE A 1 80 ? -2.613 -13.532 -3.906 1.00 89.06 80 ILE A CA 1
ATOM 624 C C . ILE A 1 80 ? -3.959 -13.620 -4.609 1.00 89.06 80 ILE A C 1
ATOM 626 O O . ILE A 1 80 ? -4.999 -13.368 -4.012 1.00 89.06 80 ILE A O 1
ATOM 630 N N . VAL A 1 81 ? -3.943 -14.018 -5.877 1.00 88.94 81 VAL A N 1
ATOM 631 C CA . VAL A 1 81 ? -5.152 -14.229 -6.680 1.00 88.94 81 VAL A CA 1
ATOM 632 C C . VAL A 1 81 ? -4.902 -15.355 -7.678 1.00 88.94 81 VAL A C 1
ATOM 634 O O . VAL A 1 81 ? -3.808 -15.470 -8.226 1.00 88.94 81 VAL A O 1
ATOM 637 N N . ASP A 1 82 ? -5.894 -16.223 -7.878 1.00 90.75 82 ASP A N 1
ATOM 638 C CA . ASP A 1 82 ? -5.839 -17.346 -8.828 1.00 90.75 82 ASP A CA 1
ATOM 639 C C . ASP A 1 82 ? -4.567 -18.214 -8.710 1.00 90.75 82 ASP A C 1
ATOM 641 O O . ASP A 1 82 ? -3.984 -18.639 -9.703 1.00 90.75 82 ASP A O 1
ATOM 645 N N . GLY A 1 83 ? -4.096 -18.454 -7.481 1.00 91.19 83 GLY A N 1
ATOM 646 C CA . GLY A 1 83 ? -2.904 -19.270 -7.226 1.00 91.19 83 GLY A CA 1
ATOM 647 C C . GLY A 1 83 ? -1.569 -18.592 -7.553 1.00 91.19 83 GLY A C 1
ATOM 648 O O . GLY A 1 83 ? -0.538 -19.258 -7.498 1.00 91.19 83 GLY A O 1
ATOM 649 N N . THR A 1 84 ? -1.560 -17.290 -7.845 1.00 95.81 84 THR A N 1
ATOM 650 C CA . THR A 1 84 ? -0.336 -16.502 -8.038 1.00 95.81 84 THR A CA 1
ATOM 651 C C . THR A 1 84 ? -0.166 -15.480 -6.923 1.00 95.81 84 THR A C 1
ATOM 653 O O . THR A 1 84 ? -1.108 -14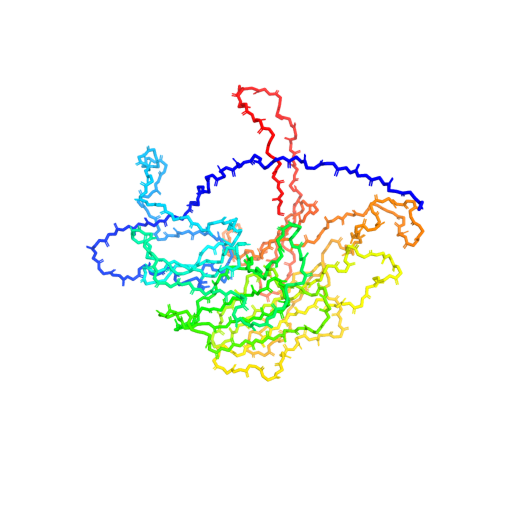.762 -6.585 1.00 95.81 84 THR A O 1
ATOM 656 N N . LEU A 1 85 ? 1.038 -15.421 -6.361 1.00 96.00 85 LEU A N 1
ATOM 657 C CA . LEU A 1 85 ? 1.457 -14.504 -5.309 1.00 96.00 85 LEU A CA 1
ATOM 658 C C . LEU A 1 85 ? 2.322 -13.385 -5.909 1.00 96.00 85 LEU A C 1
ATOM 660 O O . LEU A 1 85 ? 3.304 -13.676 -6.587 1.00 96.00 85 LEU A O 1
ATOM 664 N N . TYR A 1 86 ? 1.988 -12.130 -5.621 1.00 96.19 86 TYR A N 1
ATOM 665 C CA . TYR A 1 86 ? 2.653 -10.927 -6.118 1.00 96.19 86 TYR A CA 1
ATOM 666 C C . TYR A 1 86 ? 3.258 -10.134 -4.964 1.00 96.19 86 TYR A C 1
ATOM 668 O O . TYR A 1 86 ? 2.563 -9.846 -3.986 1.00 96.19 86 TYR A O 1
ATOM 676 N N . PHE A 1 87 ? 4.527 -9.749 -5.073 1.00 95.31 87 PHE A N 1
ATOM 677 C CA . PHE A 1 87 ? 5.192 -8.920 -4.064 1.00 95.31 87 PHE A CA 1
ATOM 678 C C . PHE A 1 87 ? 6.432 -8.209 -4.625 1.00 95.31 87 PHE A C 1
ATOM 680 O O . PHE A 1 87 ? 7.152 -8.780 -5.448 1.00 95.31 87 PHE A O 1
ATOM 687 N N . PRO A 1 88 ? 6.722 -6.978 -4.176 1.00 93.25 88 PRO A N 1
ATOM 688 C CA . PRO A 1 88 ? 7.996 -6.331 -4.437 1.00 93.25 88 PRO A CA 1
ATOM 689 C C . PRO A 1 88 ? 9.073 -6.750 -3.430 1.00 93.25 88 PRO A C 1
ATOM 691 O O . PRO A 1 88 ? 8.781 -7.145 -2.300 1.00 93.25 88 PRO A O 1
ATOM 694 N N . SER A 1 89 ? 10.334 -6.614 -3.829 1.00 91.81 89 SER A N 1
ATOM 695 C CA . SER A 1 89 ? 11.492 -6.741 -2.947 1.00 91.81 89 SER A CA 1
ATOM 696 C C . SER A 1 89 ? 12.392 -5.517 -3.064 1.00 91.81 89 SER A C 1
ATOM 698 O O . SER A 1 89 ? 12.505 -4.875 -4.112 1.00 91.81 89 SER A O 1
ATOM 700 N N . TRP A 1 90 ? 13.108 -5.222 -1.983 1.00 89.19 90 TRP A N 1
ATOM 701 C CA . TRP A 1 90 ? 14.089 -4.139 -1.920 1.00 89.19 90 TRP A CA 1
ATOM 702 C C . TRP A 1 90 ? 15.314 -4.374 -2.820 1.00 89.19 90 TRP A C 1
ATOM 704 O O . TRP A 1 90 ? 16.211 -3.537 -2.900 1.00 89.19 90 TRP A O 1
ATOM 714 N N . ASN A 1 91 ? 15.375 -5.508 -3.520 1.00 89.62 91 ASN A N 1
ATOM 715 C CA . ASN A 1 91 ? 16.392 -5.775 -4.529 1.00 89.62 91 ASN A CA 1
ATOM 716 C C . ASN A 1 91 ? 16.100 -5.068 -5.868 1.00 89.62 91 ASN A C 1
ATOM 718 O O . ASN A 1 91 ? 16.939 -5.129 -6.767 1.00 89.62 91 ASN A O 1
ATOM 722 N N . GLY A 1 92 ? 14.949 -4.397 -5.985 1.00 90.81 92 GLY A N 1
ATOM 723 C CA . GLY A 1 92 ? 14.523 -3.668 -7.176 1.00 90.81 92 GLY A CA 1
ATOM 724 C C . GLY A 1 92 ? 13.632 -4.466 -8.122 1.00 90.81 92 GLY A C 1
ATOM 725 O O . GLY A 1 92 ? 13.379 -4.000 -9.227 1.00 90.81 92 GLY A O 1
ATOM 726 N N . TYR A 1 93 ? 13.150 -5.637 -7.703 1.00 94.12 93 TYR A N 1
ATOM 727 C CA . TYR A 1 93 ? 12.249 -6.462 -8.500 1.00 94.12 93 TYR A CA 1
ATOM 728 C C . TYR A 1 93 ? 10.844 -6.514 -7.911 1.00 94.12 93 TYR A C 1
ATOM 730 O O . TYR A 1 93 ? 10.647 -6.518 -6.693 1.00 94.12 93 TYR A O 1
ATOM 738 N N . VAL A 1 94 ? 9.868 -6.639 -8.805 1.00 96.25 94 VAL A N 1
ATOM 739 C CA . VAL A 1 94 ? 8.527 -7.133 -8.486 1.00 96.25 94 VAL A CA 1
ATOM 740 C C . VAL A 1 94 ? 8.437 -8.573 -8.959 1.00 96.25 94 VAL A C 1
ATOM 742 O O . VAL A 1 94 ? 8.801 -8.864 -10.095 1.00 96.25 94 VAL A O 1
ATOM 745 N N . TYR A 1 95 ? 7.944 -9.465 -8.110 1.00 97.88 95 TYR A N 1
ATOM 746 C CA . TYR A 1 95 ? 7.828 -10.887 -8.408 1.00 97.88 95 TYR A CA 1
ATOM 747 C C . TYR A 1 95 ? 6.374 -11.323 -8.512 1.00 97.88 95 TYR A C 1
ATOM 749 O O . TYR A 1 95 ? 5.530 -10.877 -7.733 1.00 97.88 95 TYR A O 1
ATOM 757 N N . ALA A 1 96 ? 6.130 -12.271 -9.413 1.00 98.19 96 ALA A N 1
ATOM 758 C CA . ALA A 1 96 ? 4.993 -13.171 -9.368 1.00 98.19 96 ALA A CA 1
ATOM 759 C C . ALA A 1 96 ? 5.490 -14.610 -9.242 1.00 98.19 96 ALA A C 1
ATOM 761 O O . ALA A 1 96 ? 6.299 -15.073 -10.052 1.00 98.19 96 ALA A O 1
ATOM 762 N N . VAL A 1 97 ? 4.995 -15.325 -8.238 1.00 98.12 97 VAL A N 1
ATOM 763 C CA . VAL A 1 97 ? 5.352 -16.725 -7.986 1.00 98.12 97 VAL A CA 1
ATOM 764 C C . VAL A 1 97 ? 4.098 -17.572 -7.832 1.00 98.12 97 VAL A C 1
ATOM 766 O O . VAL A 1 97 ? 3.048 -17.097 -7.400 1.00 98.12 97 VAL A O 1
ATOM 769 N N . ASN A 1 98 ? 4.200 -18.846 -8.171 1.00 96.94 98 ASN A N 1
ATOM 770 C CA . ASN A 1 98 ? 3.134 -19.805 -7.965 1.00 96.94 98 ASN A CA 1
ATOM 771 C C . ASN A 1 98 ? 2.955 -20.056 -6.460 1.00 96.94 98 ASN A C 1
ATOM 773 O O . ASN A 1 98 ? 3.886 -20.449 -5.761 1.00 96.94 98 ASN A O 1
ATOM 777 N N . ALA A 1 99 ? 1.748 -19.846 -5.944 1.00 94.69 99 ALA A N 1
ATOM 778 C CA . ALA A 1 99 ? 1.459 -19.972 -4.519 1.00 94.69 99 ALA A CA 1
ATOM 779 C C . ALA A 1 99 ? 1.468 -21.426 -4.010 1.00 94.69 99 ALA A C 1
ATOM 781 O O . ALA A 1 99 ? 1.503 -21.664 -2.798 1.00 94.69 99 ALA A O 1
ATOM 782 N N . LEU A 1 100 ? 1.401 -22.416 -4.906 1.00 94.88 100 LEU A N 1
ATOM 783 C CA . LEU A 1 100 ? 1.390 -23.828 -4.530 1.00 94.88 100 LEU A CA 1
ATOM 784 C C . LEU A 1 100 ? 2.785 -24.358 -4.209 1.00 94.88 100 LEU A C 1
ATOM 786 O O . LEU A 1 100 ? 2.900 -25.141 -3.262 1.00 94.88 100 LEU A O 1
ATOM 790 N N . ASP A 1 101 ? 3.796 -23.939 -4.969 1.00 95.81 101 ASP A N 1
ATOM 791 C CA . ASP A 1 101 ? 5.153 -24.496 -4.918 1.00 95.81 101 ASP A CA 1
ATOM 792 C C . ASP A 1 101 ? 6.281 -23.450 -4.847 1.00 95.81 101 ASP A C 1
ATOM 794 O O . ASP A 1 101 ? 7.443 -23.824 -4.699 1.00 95.81 101 ASP A O 1
ATOM 798 N N . GLY A 1 102 ? 5.964 -22.155 -4.921 1.00 96.19 102 GLY A N 1
ATOM 799 C CA . GLY A 1 102 ? 6.939 -21.066 -4.866 1.00 96.19 102 GLY A CA 1
ATOM 800 C C . GLY A 1 102 ? 7.713 -20.835 -6.165 1.00 96.19 102 GLY A C 1
ATOM 801 O O . GLY A 1 102 ? 8.642 -20.028 -6.173 1.00 96.19 102 GLY A O 1
ATOM 802 N N . SER A 1 103 ? 7.374 -21.518 -7.263 1.00 98.00 103 SER A N 1
ATOM 803 C CA . SER A 1 103 ? 8.078 -21.353 -8.539 1.00 98.00 103 SER A CA 1
ATOM 804 C C . SER A 1 103 ? 7.872 -19.957 -9.136 1.00 98.00 103 SER A C 1
ATOM 806 O O . SER A 1 103 ? 6.786 -19.383 -9.079 1.00 98.00 103 SER A O 1
ATOM 808 N N . LEU A 1 104 ? 8.931 -19.389 -9.716 1.00 98.44 104 LEU A N 1
ATOM 809 C CA . LEU A 1 104 ? 8.872 -18.085 -10.376 1.00 98.44 104 LEU A CA 1
ATOM 810 C C . LEU A 1 104 ? 7.993 -18.156 -11.633 1.00 98.44 104 LEU A C 1
ATOM 812 O O . LEU A 1 104 ? 8.244 -18.984 -12.507 1.00 98.44 104 LEU A O 1
ATOM 816 N N . ILE A 1 105 ? 7.023 -17.246 -11.749 1.00 98.31 105 ILE A N 1
ATOM 817 C CA . ILE A 1 105 ? 6.209 -17.063 -12.960 1.00 98.31 105 ILE A CA 1
ATOM 818 C C . ILE A 1 105 ? 6.810 -15.950 -13.818 1.00 98.31 105 ILE A C 1
ATOM 820 O O . ILE A 1 105 ? 7.151 -16.172 -14.977 1.00 98.31 105 ILE A O 1
ATOM 824 N N . TRP A 1 106 ? 6.978 -14.762 -13.237 1.00 98.50 106 TRP A N 1
ATOM 825 C CA . TRP A 1 106 ? 7.653 -13.630 -13.869 1.00 98.50 106 TRP A CA 1
ATOM 826 C C . TRP A 1 106 ? 8.288 -12.725 -12.810 1.00 98.50 106 TRP A C 1
ATOM 828 O O . TRP A 1 106 ? 7.925 -12.760 -11.632 1.00 98.50 106 TRP A O 1
ATOM 838 N N . ASN A 1 107 ? 9.250 -11.908 -13.230 1.00 97.50 107 ASN A N 1
ATOM 839 C CA . ASN A 1 107 ? 9.726 -10.771 -12.454 1.00 97.50 107 ASN A CA 1
ATOM 840 C C . ASN A 1 107 ? 9.835 -9.540 -13.357 1.00 97.50 107 ASN A C 1
ATOM 842 O O . ASN A 1 107 ? 10.025 -9.676 -14.564 1.00 97.50 107 ASN A O 1
ATOM 846 N N . LEU A 1 108 ? 9.694 -8.362 -12.761 1.00 95.88 108 LEU A N 1
ATOM 847 C CA . LEU A 1 108 ? 9.929 -7.075 -13.404 1.00 95.88 108 LEU A CA 1
ATOM 848 C C . LEU A 1 108 ? 11.112 -6.400 -12.715 1.00 95.88 108 LEU A C 1
ATOM 850 O O . LEU A 1 108 ? 11.042 -6.152 -11.509 1.00 95.88 108 LEU A O 1
ATOM 854 N N . ASP A 1 109 ? 12.163 -6.079 -13.472 1.00 93.88 109 ASP A N 1
ATOM 855 C CA . ASP A 1 109 ? 13.259 -5.232 -13.002 1.00 93.88 109 ASP A CA 1
ATOM 856 C C . ASP A 1 109 ? 12.829 -3.765 -13.082 1.00 93.88 109 ASP A C 1
ATOM 858 O O . ASP A 1 109 ? 12.638 -3.204 -14.163 1.00 93.88 109 ASP A O 1
ATOM 862 N N . LEU A 1 110 ? 12.694 -3.111 -11.931 1.00 91.31 110 LEU A N 1
ATOM 863 C CA . LEU A 1 110 ? 12.281 -1.713 -11.882 1.00 91.31 110 LEU A CA 1
ATOM 864 C C . LEU A 1 110 ? 13.298 -0.778 -12.561 1.00 91.31 110 LEU A C 1
ATOM 866 O O . LEU A 1 110 ? 12.925 0.310 -12.994 1.00 91.31 110 LEU A O 1
ATOM 870 N N . LYS A 1 111 ? 14.565 -1.181 -12.726 1.00 87.44 111 LYS A N 1
ATOM 871 C CA . LYS A 1 111 ? 15.566 -0.374 -13.447 1.00 87.44 111 LYS A CA 1
ATOM 872 C C . LYS A 1 111 ? 15.267 -0.263 -14.938 1.00 87.44 111 LYS A C 1
ATOM 874 O O . LYS A 1 111 ? 15.650 0.734 -15.551 1.00 87.44 111 LYS A O 1
ATOM 879 N N . GLU A 1 112 ? 14.570 -1.239 -15.517 1.00 87.69 112 GLU A N 1
ATOM 880 C CA . GLU A 1 112 ? 14.177 -1.211 -16.932 1.00 87.69 112 GLU A CA 1
ATOM 881 C C . GLU A 1 112 ? 13.159 -0.101 -17.233 1.00 87.69 112 GLU A C 1
ATOM 883 O O . GLU A 1 112 ? 12.998 0.286 -18.388 1.00 87.69 112 GLU A O 1
ATOM 888 N N . LEU A 1 113 ? 12.547 0.491 -16.199 1.00 85.81 113 LEU A N 1
ATOM 889 C CA . LEU A 1 113 ? 11.681 1.667 -16.323 1.00 85.81 113 LEU A CA 1
ATOM 890 C C . LEU A 1 113 ? 12.459 2.968 -16.605 1.00 85.81 113 LEU A C 1
ATOM 892 O O . LEU A 1 113 ? 11.845 4.000 -16.863 1.00 85.81 113 LEU A O 1
ATOM 896 N N . GLY A 1 114 ? 13.798 2.949 -16.560 1.00 81.12 114 GLY A N 1
ATOM 897 C CA . GLY A 1 114 ? 14.640 4.091 -16.944 1.00 81.12 114 GLY A CA 1
ATOM 898 C C . GLY A 1 114 ? 14.631 5.262 -15.954 1.00 81.12 114 GLY A C 1
ATOM 899 O O . GLY A 1 114 ? 14.984 6.382 -16.323 1.00 81.12 114 GLY A O 1
ATOM 900 N N . LEU A 1 115 ? 14.230 5.020 -14.704 1.00 76.75 115 LEU A N 1
ATOM 901 C CA . LEU A 1 115 ? 14.133 6.034 -13.655 1.00 76.75 115 LEU A CA 1
ATOM 902 C C . LEU A 1 115 ? 15.231 5.859 -12.603 1.00 76.75 115 LEU A C 1
ATOM 904 O O . LEU A 1 115 ? 15.606 4.746 -12.235 1.00 76.75 115 LEU A O 1
ATOM 908 N N . ASN A 1 116 ? 15.736 6.984 -12.100 1.00 73.94 116 ASN A N 1
ATOM 909 C CA . ASN A 1 116 ? 16.721 6.999 -11.023 1.00 73.94 116 ASN A CA 1
ATOM 910 C C . ASN A 1 116 ? 16.021 6.881 -9.670 1.00 73.94 116 ASN A C 1
ATOM 912 O O . ASN A 1 116 ? 15.051 7.594 -9.425 1.00 73.94 116 ASN A O 1
ATOM 916 N N . ALA A 1 117 ? 16.552 6.042 -8.782 1.00 72.06 117 ALA A N 1
ATOM 917 C CA . ALA A 1 117 ? 16.080 5.953 -7.404 1.00 72.06 117 ALA A CA 1
ATOM 918 C C . ALA A 1 117 ? 16.231 7.306 -6.688 1.00 72.06 117 ALA A C 1
ATOM 920 O O . ALA A 1 117 ? 17.269 7.958 -6.822 1.00 72.06 117 ALA A O 1
ATOM 921 N N . SER A 1 118 ? 15.236 7.704 -5.890 1.00 66.81 118 SER A N 1
ATOM 922 C CA . SER A 1 118 ? 15.317 8.929 -5.072 1.00 66.81 118 SER A CA 1
ATOM 923 C C . SER A 1 118 ? 16.146 8.759 -3.790 1.00 66.81 118 SER A C 1
ATOM 925 O O . SER A 1 118 ? 16.425 9.743 -3.116 1.00 66.81 118 SER A O 1
ATOM 927 N N . GLY A 1 119 ? 16.600 7.537 -3.479 1.00 63.31 119 GLY A N 1
ATOM 928 C CA . GLY A 1 119 ? 17.570 7.282 -2.407 1.00 63.31 119 GLY A CA 1
ATOM 929 C C . GLY A 1 119 ? 16.992 7.156 -0.994 1.00 63.31 119 GLY A C 1
ATOM 930 O O . GLY A 1 119 ? 17.742 7.336 -0.044 1.00 63.31 119 GLY A O 1
ATOM 931 N N . PHE A 1 120 ? 15.705 6.815 -0.849 1.00 64.75 120 PHE A N 1
ATOM 932 C CA . PHE A 1 120 ? 15.039 6.662 0.457 1.00 64.75 120 PHE A CA 1
ATOM 933 C C . PHE A 1 120 ? 15.716 5.641 1.383 1.00 64.75 120 PHE A C 1
ATOM 935 O O . PHE A 1 120 ? 16.011 5.925 2.539 1.00 64.75 120 PHE A O 1
ATOM 942 N N . VAL A 1 121 ? 15.970 4.426 0.891 1.00 60.91 121 VAL A N 1
ATOM 943 C CA . VAL A 1 121 ? 16.524 3.377 1.747 1.00 60.91 121 VAL A CA 1
ATOM 944 C C . VAL A 1 121 ? 18.046 3.473 1.744 1.00 60.91 121 VAL A C 1
ATOM 946 O O . VAL A 1 121 ? 18.705 3.231 0.729 1.00 60.91 121 VAL A O 1
ATOM 949 N N . SER A 1 122 ? 18.621 3.796 2.906 1.00 58.22 122 SER A N 1
ATOM 950 C CA . SER A 1 122 ? 20.075 3.803 3.091 1.00 58.22 122 SER A CA 1
ATOM 951 C C . SER A 1 122 ? 20.694 2.476 2.620 1.00 58.22 122 SER A C 1
ATOM 953 O O . SER A 1 122 ? 20.225 1.391 2.961 1.00 58.22 122 SER A O 1
ATOM 955 N N . ASN A 1 123 ? 21.760 2.551 1.818 1.00 60.22 123 ASN A N 1
ATOM 956 C CA . ASN A 1 123 ? 22.425 1.400 1.183 1.00 60.22 123 ASN A CA 1
ATOM 957 C C . ASN A 1 123 ? 21.616 0.657 0.099 1.00 60.22 123 ASN A C 1
ATOM 959 O O . ASN A 1 123 ? 22.045 -0.412 -0.350 1.00 60.22 123 ASN A O 1
ATOM 963 N N . VAL A 1 124 ? 20.500 1.216 -0.376 1.00 63.47 124 VAL A N 1
ATOM 964 C CA . VAL A 1 124 ? 19.749 0.696 -1.524 1.00 63.47 124 VAL A CA 1
ATOM 965 C C . VAL A 1 124 ? 19.777 1.727 -2.645 1.00 63.47 124 VAL A C 1
ATOM 967 O O . VAL A 1 124 ? 19.034 2.700 -2.668 1.00 63.47 124 VAL A O 1
ATOM 970 N N . ASN A 1 125 ? 20.642 1.486 -3.627 1.00 67.00 125 ASN A N 1
ATOM 971 C CA . ASN A 1 125 ? 20.822 2.380 -4.776 1.00 67.00 125 ASN A CA 1
ATOM 972 C C . ASN A 1 125 ? 19.884 2.028 -5.947 1.00 67.00 125 ASN A C 1
ATOM 974 O O . ASN A 1 125 ? 20.203 2.309 -7.101 1.00 67.00 125 ASN A O 1
ATOM 978 N N . THR A 1 126 ? 18.777 1.335 -5.679 1.00 70.56 126 THR A N 1
ATOM 979 C CA . THR A 1 126 ? 17.806 0.914 -6.696 1.00 70.56 126 THR A CA 1
ATOM 980 C C . THR A 1 126 ? 16.420 1.423 -6.345 1.00 70.56 126 THR A C 1
ATOM 982 O O . THR A 1 126 ? 16.125 1.690 -5.184 1.00 70.56 126 THR A O 1
ATOM 985 N N . MET A 1 127 ? 15.575 1.560 -7.362 1.00 79.50 127 MET A N 1
ATOM 986 C CA . MET A 1 127 ? 14.165 1.862 -7.174 1.00 79.50 127 MET A CA 1
ATOM 987 C C . MET A 1 127 ? 13.505 0.694 -6.440 1.00 79.50 127 MET A C 1
ATOM 989 O O . MET A 1 127 ? 13.749 -0.461 -6.790 1.00 79.50 127 MET A O 1
ATOM 993 N N . VAL A 1 128 ? 12.711 0.988 -5.412 1.00 83.75 128 VAL A N 1
ATOM 994 C CA . VAL A 1 128 ? 12.037 -0.023 -4.590 1.00 83.75 128 VAL A CA 1
ATOM 995 C C . VAL A 1 128 ? 10.551 0.264 -4.502 1.00 83.75 128 VAL A C 1
ATOM 997 O O . VAL A 1 128 ? 10.122 1.417 -4.484 1.00 83.75 128 VAL A O 1
ATOM 1000 N N . ALA A 1 129 ? 9.769 -0.802 -4.412 1.00 82.38 129 ALA A N 1
ATOM 1001 C CA . ALA A 1 129 ? 8.375 -0.737 -4.021 1.00 82.38 129 ALA A CA 1
ATOM 1002 C C . ALA A 1 129 ? 8.229 -1.364 -2.635 1.00 82.38 129 ALA A C 1
ATOM 1004 O O . ALA A 1 129 ? 8.730 -2.457 -2.373 1.00 82.38 129 ALA A O 1
ATOM 1005 N N . THR A 1 130 ? 7.564 -0.642 -1.745 1.00 80.44 130 THR A N 1
ATOM 1006 C CA . THR A 1 130 ? 7.251 -1.078 -0.377 1.00 80.44 130 THR A CA 1
ATOM 1007 C C . THR A 1 130 ? 5.747 -1.278 -0.190 1.00 80.44 130 THR A C 1
ATOM 1009 O O . THR A 1 130 ? 5.330 -1.969 0.736 1.00 80.44 130 THR A O 1
ATOM 1012 N N . ALA A 1 131 ? 4.943 -0.725 -1.103 1.00 82.69 131 ALA A N 1
ATOM 1013 C CA . ALA A 1 131 ? 3.498 -0.845 -1.126 1.00 82.69 131 ALA A CA 1
ATOM 1014 C C . ALA A 1 131 ? 3.044 -2.268 -1.493 1.00 82.69 131 ALA A C 1
ATOM 1016 O O . ALA A 1 131 ? 3.618 -2.930 -2.362 1.00 82.69 131 ALA A O 1
ATOM 1017 N N . THR A 1 132 ? 1.961 -2.714 -0.858 1.00 88.75 132 THR A N 1
ATOM 1018 C CA . THR A 1 132 ? 1.258 -3.951 -1.219 1.00 88.75 132 THR A CA 1
ATOM 1019 C C . THR A 1 132 ? 0.730 -3.837 -2.652 1.00 88.75 132 THR A C 1
ATOM 1021 O O . THR A 1 132 ? 0.040 -2.857 -2.957 1.00 88.75 132 THR A O 1
ATOM 1024 N N . PRO A 1 133 ? 1.009 -4.813 -3.537 1.00 92.81 133 PRO A N 1
ATOM 1025 C CA . PRO A 1 133 ? 0.434 -4.822 -4.875 1.00 92.81 133 PRO A CA 1
ATOM 1026 C C . PRO A 1 133 ? -1.092 -4.879 -4.833 1.00 92.81 133 PRO A C 1
ATOM 1028 O O . PRO A 1 133 ? -1.681 -5.669 -4.098 1.00 92.81 133 PRO A O 1
ATOM 1031 N N . THR A 1 134 ? -1.742 -4.061 -5.650 1.00 93.31 134 THR A N 1
ATOM 1032 C CA . THR A 1 134 ? -3.199 -4.039 -5.782 1.00 93.31 134 THR A CA 1
ATOM 1033 C C . THR A 1 134 ? -3.619 -4.806 -7.022 1.00 93.31 134 THR A C 1
ATOM 1035 O O . THR A 1 134 ? -3.146 -4.527 -8.120 1.00 93.31 134 THR A O 1
ATOM 1038 N N . ILE A 1 135 ? -4.526 -5.766 -6.854 1.00 92.44 135 ILE A N 1
ATOM 1039 C CA . ILE A 1 135 ? -5.096 -6.520 -7.972 1.00 92.44 135 ILE A CA 1
ATOM 1040 C C . ILE A 1 135 ? -6.294 -5.753 -8.530 1.00 92.44 135 ILE A C 1
ATOM 1042 O O . ILE A 1 135 ? -7.276 -5.529 -7.820 1.00 92.44 135 ILE A O 1
ATOM 1046 N N . ALA A 1 136 ? -6.208 -5.387 -9.805 1.00 90.75 136 ALA A N 1
ATOM 1047 C CA . ALA A 1 136 ? -7.257 -4.712 -10.556 1.00 90.75 136 ALA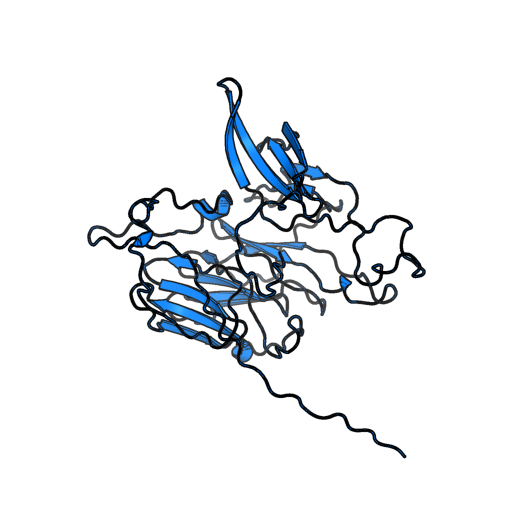 A CA 1
ATOM 1048 C C . ALA A 1 136 ? -7.543 -5.522 -11.827 1.00 90.75 136 ALA A C 1
ATOM 1050 O O . ALA A 1 136 ? -6.907 -5.319 -12.855 1.00 90.75 136 ALA A O 1
ATOM 1051 N N . ASP A 1 137 ? -8.474 -6.474 -11.740 1.00 88.81 137 ASP A N 1
ATOM 1052 C CA . ASP A 1 137 ? -8.806 -7.416 -12.818 1.00 88.81 137 ASP A CA 1
ATOM 1053 C C . ASP A 1 137 ? -7.578 -8.199 -13.353 1.00 88.81 137 ASP A C 1
ATOM 1055 O O . ASP A 1 137 ? -7.064 -9.131 -12.721 1.00 88.81 137 ASP A O 1
ATOM 1059 N N . ASP A 1 138 ? -7.121 -7.843 -14.551 1.00 93.62 138 ASP A N 1
ATOM 1060 C CA . ASP A 1 138 ? -5.973 -8.380 -15.274 1.00 93.62 138 ASP A CA 1
ATOM 1061 C C . ASP A 1 138 ? -4.669 -7.614 -15.000 1.00 93.62 138 ASP A C 1
ATOM 1063 O O . ASP A 1 138 ? -3.628 -7.959 -15.559 1.00 93.62 138 ASP A O 1
ATOM 1067 N N . LEU A 1 139 ? -4.702 -6.623 -14.106 1.00 95.56 139 LEU A N 1
ATOM 1068 C CA . LEU A 1 139 ? -3.570 -5.779 -13.746 1.00 95.56 139 LEU A CA 1
ATOM 1069 C C . LEU A 1 139 ? -3.106 -6.001 -12.306 1.00 95.56 139 LEU A C 1
ATOM 1071 O O . LEU A 1 139 ? -3.886 -6.301 -11.395 1.00 95.56 139 LEU A O 1
ATOM 1075 N N . VAL A 1 140 ? -1.814 -5.769 -12.107 1.00 96.12 140 VAL A N 1
ATOM 1076 C CA . VAL A 1 140 ? -1.189 -5.579 -10.799 1.00 96.12 140 VAL A CA 1
ATOM 1077 C C . VAL A 1 140 ? -0.682 -4.141 -10.744 1.00 96.12 140 VAL A C 1
ATOM 1079 O O . VAL A 1 140 ? 0.167 -3.757 -11.548 1.00 96.12 140 VAL A O 1
ATOM 1082 N N . ILE A 1 141 ? -1.217 -3.345 -9.818 1.00 95.50 141 ILE A N 1
ATOM 1083 C CA . ILE A 1 141 ? -0.888 -1.924 -9.648 1.00 95.50 141 ILE A CA 1
ATOM 1084 C C . ILE A 1 141 ? -0.033 -1.748 -8.397 1.00 95.50 141 ILE A C 1
ATOM 1086 O O . ILE A 1 141 ? -0.374 -2.268 -7.331 1.00 95.50 141 ILE A O 1
ATOM 1090 N N . ILE A 1 142 ? 1.091 -1.043 -8.518 1.00 94.06 142 ILE A N 1
ATOM 1091 C CA . ILE A 1 142 ? 2.091 -0.924 -7.451 1.00 94.06 142 ILE A CA 1
ATOM 1092 C C . ILE A 1 142 ? 2.566 0.525 -7.348 1.00 94.06 142 ILE A C 1
ATOM 1094 O O . ILE A 1 142 ? 2.940 1.141 -8.346 1.00 94.06 142 ILE A O 1
ATOM 1098 N N . GLY A 1 143 ? 2.576 1.046 -6.120 1.00 91.69 143 GLY A N 1
ATOM 1099 C CA . GLY A 1 143 ? 3.242 2.297 -5.776 1.00 91.69 143 GLY A CA 1
ATOM 1100 C C . GLY A 1 143 ? 4.738 2.077 -5.564 1.00 91.69 143 GLY A C 1
ATOM 1101 O O . GLY A 1 143 ? 5.154 1.185 -4.819 1.00 91.69 143 GLY A O 1
ATOM 1102 N N . ILE A 1 144 ? 5.547 2.887 -6.229 1.00 89.81 144 ILE A N 1
ATOM 1103 C CA . ILE A 1 144 ? 6.995 2.895 -6.102 1.00 89.81 144 ILE A CA 1
ATOM 1104 C C . ILE A 1 144 ? 7.385 3.966 -5.089 1.00 89.81 144 ILE A C 1
ATOM 1106 O O . ILE A 1 144 ? 6.984 5.124 -5.196 1.00 89.81 144 ILE A O 1
ATOM 1110 N N . CYS A 1 145 ? 8.206 3.574 -4.119 1.00 83.12 145 CYS A N 1
ATOM 1111 C CA . CYS A 1 145 ? 8.625 4.449 -3.037 1.00 83.12 145 CYS A CA 1
ATOM 1112 C C . CYS A 1 145 ? 9.406 5.660 -3.550 1.00 83.12 145 CYS A C 1
ATOM 1114 O O . CYS A 1 145 ? 9.282 6.722 -2.966 1.00 83.12 145 CYS A O 1
ATOM 1116 N N . GLY A 1 146 ? 10.197 5.544 -4.616 1.00 74.75 146 GLY A N 1
ATOM 1117 C CA . GLY A 1 146 ? 11.077 6.632 -5.019 1.00 74.75 146 GLY A CA 1
ATOM 1118 C C . GLY A 1 146 ? 11.701 6.449 -6.398 1.00 74.75 146 GLY A C 1
ATOM 1119 O O . GLY A 1 146 ? 12.572 5.580 -6.526 1.00 74.75 146 GLY A O 1
ATOM 1120 N N . PRO A 1 147 ? 11.331 7.257 -7.415 1.00 80.19 147 PRO A N 1
ATOM 1121 C CA . PRO A 1 147 ? 10.407 8.407 -7.406 1.00 80.19 147 PRO A CA 1
ATOM 1122 C C . PRO A 1 147 ? 8.942 8.018 -7.144 1.00 80.19 147 PRO A C 1
ATOM 1124 O O . PRO A 1 147 ? 8.594 6.854 -7.317 1.00 80.19 147 PRO A O 1
ATOM 1127 N N . ALA A 1 148 ? 8.094 8.997 -6.789 1.00 86.94 148 ALA A N 1
ATOM 1128 C CA . ALA A 1 148 ? 6.645 8.844 -6.599 1.00 86.94 148 ALA A CA 1
ATOM 1129 C C . ALA A 1 148 ? 5.921 8.439 -7.895 1.00 86.94 148 ALA A C 1
ATOM 1131 O O . ALA A 1 148 ? 5.316 9.255 -8.595 1.00 86.94 148 ALA A O 1
ATOM 1132 N N . LEU A 1 149 ? 6.035 7.161 -8.231 1.00 90.31 149 LEU A N 1
ATOM 1133 C CA . LEU A 1 149 ? 5.561 6.554 -9.462 1.00 90.31 149 LEU A CA 1
ATOM 1134 C C . LEU A 1 149 ? 4.562 5.453 -9.124 1.00 90.31 149 LEU A C 1
ATOM 1136 O O . LEU A 1 149 ? 4.825 4.610 -8.272 1.00 90.31 149 LEU A O 1
ATOM 1140 N N . VAL A 1 150 ? 3.442 5.416 -9.829 1.00 93.44 150 VAL A N 1
ATOM 1141 C CA . VAL A 1 150 ? 2.544 4.262 -9.845 1.00 93.44 150 VAL A CA 1
ATOM 1142 C C . VAL A 1 150 ? 2.746 3.534 -11.161 1.00 93.44 150 VAL A C 1
ATOM 1144 O O . VAL A 1 150 ? 2.796 4.167 -12.214 1.00 93.44 150 VAL A O 1
ATOM 1147 N N . ILE A 1 151 ? 2.859 2.213 -11.108 1.00 94.62 151 ILE A N 1
ATOM 1148 C CA . ILE A 1 151 ? 2.916 1.364 -12.299 1.00 94.62 151 ILE A CA 1
ATOM 1149 C C . ILE A 1 151 ? 1.738 0.402 -12.311 1.00 94.62 151 ILE A C 1
ATOM 1151 O O . ILE A 1 151 ? 1.313 -0.064 -11.253 1.00 94.62 151 ILE A O 1
ATOM 1155 N N . ALA A 1 152 ? 1.275 0.050 -13.506 1.00 95.75 152 ALA A N 1
ATOM 1156 C CA . ALA A 1 152 ? 0.445 -1.125 -13.716 1.00 95.75 152 ALA A CA 1
ATOM 1157 C C . ALA A 1 152 ? 1.109 -2.082 -14.691 1.00 95.75 152 ALA A C 1
ATOM 1159 O O . ALA A 1 152 ? 1.614 -1.683 -15.745 1.00 95.75 152 ALA A O 1
ATOM 1160 N N . VAL A 1 153 ? 1.070 -3.359 -14.337 1.00 96.50 153 VAL A N 1
ATOM 1161 C CA . VAL A 1 153 ? 1.621 -4.443 -15.143 1.00 96.50 153 VAL A CA 1
ATOM 1162 C C . VAL A 1 153 ? 0.558 -5.496 -15.404 1.00 96.50 153 VAL A C 1
ATOM 1164 O O . VAL A 1 153 ? -0.326 -5.719 -14.574 1.00 96.50 153 VAL A O 1
ATOM 1167 N N . GLU A 1 154 ? 0.656 -6.171 -16.543 1.00 97.06 154 GLU A N 1
ATOM 1168 C CA . GLU A 1 154 ? -0.177 -7.331 -16.846 1.00 97.06 154 GLU A CA 1
ATOM 1169 C C . GLU A 1 154 ? 0.061 -8.436 -15.812 1.00 97.06 154 GLU A C 1
ATOM 1171 O O . GLU A 1 154 ? 1.189 -8.883 -15.586 1.00 97.06 154 GLU A O 1
ATOM 1176 N N . ARG A 1 155 ? -1.019 -8.955 -15.233 1.00 95.94 155 ARG A N 1
ATOM 1177 C CA . ARG A 1 155 ? -0.975 -9.995 -14.201 1.00 95.94 155 ARG A CA 1
ATOM 1178 C C . ARG A 1 155 ? -0.350 -11.308 -14.688 1.00 95.94 155 ARG A C 1
ATOM 1180 O O . ARG A 1 155 ? 0.279 -12.022 -13.903 1.00 95.94 155 ARG A O 1
ATOM 1187 N N . SER A 1 156 ? -0.504 -11.618 -15.974 1.00 96.69 156 SER A N 1
ATOM 1188 C CA . SER A 1 156 ? -0.007 -12.846 -16.606 1.00 96.69 156 SER A CA 1
ATOM 1189 C C . SER A 1 156 ? 1.472 -12.806 -16.983 1.00 96.69 156 SER A C 1
ATOM 1191 O O . SER A 1 156 ? 2.101 -13.860 -17.016 1.00 96.69 156 SER A O 1
ATOM 1193 N N . SER A 1 157 ? 2.018 -11.630 -17.300 1.00 97.44 157 SER A N 1
ATOM 1194 C CA . SER A 1 157 ? 3.343 -11.509 -17.928 1.00 97.44 157 SER A CA 1
ATOM 1195 C C . SER A 1 157 ? 4.311 -10.594 -17.176 1.00 97.44 157 SER A C 1
ATOM 1197 O O . SER A 1 157 ? 5.512 -10.665 -17.422 1.00 97.44 157 SER A O 1
ATOM 1199 N N . GLY A 1 158 ? 3.813 -9.722 -16.294 1.00 96.75 158 GLY A N 1
ATOM 1200 C CA . GLY A 1 158 ? 4.608 -8.670 -15.661 1.00 96.75 158 GLY A CA 1
ATOM 1201 C C . GLY A 1 158 ? 4.957 -7.515 -16.603 1.00 96.75 158 GLY A C 1
ATOM 1202 O O . GLY A 1 158 ? 5.686 -6.605 -16.211 1.00 96.75 158 GLY A O 1
ATOM 1203 N N . LYS A 1 159 ? 4.443 -7.521 -17.841 1.00 96.19 159 LYS A N 1
ATOM 1204 C CA . LYS A 1 159 ? 4.695 -6.462 -18.817 1.00 96.19 159 LYS A CA 1
ATOM 1205 C C . LYS A 1 159 ? 4.044 -5.158 -18.365 1.00 96.19 159 LYS A C 1
ATOM 1207 O O . LYS A 1 159 ? 2.861 -5.141 -18.034 1.00 96.19 159 LYS A O 1
ATOM 1212 N N . LEU A 1 160 ? 4.805 -4.066 -18.407 1.00 95.12 160 LEU A N 1
ATOM 1213 C CA . LEU A 1 160 ? 4.300 -2.722 -18.139 1.00 95.12 160 LEU A CA 1
ATOM 1214 C C . LEU A 1 160 ? 3.162 -2.362 -19.105 1.00 95.12 160 LEU A C 1
ATOM 1216 O O . LEU A 1 160 ? 3.323 -2.461 -20.324 1.00 95.12 160 LEU A O 1
ATOM 1220 N N . VAL A 1 161 ? 2.039 -1.922 -18.543 1.00 94.62 161 VAL A N 1
ATOM 1221 C CA . VAL A 1 161 ? 0.885 -1.394 -19.283 1.00 94.62 161 VAL A CA 1
ATOM 1222 C C . VAL A 1 161 ? 0.926 0.128 -19.286 1.00 94.62 161 VAL A C 1
ATOM 1224 O O . VAL A 1 161 ? 0.844 0.738 -20.348 1.00 94.62 161 VAL A O 1
ATOM 1227 N N . TRP A 1 162 ? 1.102 0.735 -18.112 1.00 93.50 162 TRP A N 1
ATOM 1228 C CA . TRP A 1 162 ? 1.256 2.180 -17.954 1.00 93.50 162 TRP A CA 1
ATOM 1229 C C . TRP A 1 162 ? 2.062 2.513 -16.695 1.00 93.50 162 TRP A C 1
ATOM 1231 O O . TRP A 1 162 ? 2.212 1.689 -15.786 1.00 93.50 162 TRP A O 1
ATOM 1241 N N . SER A 1 163 ? 2.573 3.742 -16.643 1.00 92.19 163 SER A N 1
ATOM 1242 C CA . SER A 1 163 ? 3.250 4.303 -15.474 1.00 92.19 163 SER A CA 1
ATOM 1243 C C . SER A 1 163 ? 2.936 5.788 -15.326 1.00 92.19 163 SER A C 1
ATOM 1245 O O . SER A 1 163 ? 3.002 6.519 -16.311 1.00 92.19 163 SER A O 1
ATOM 1247 N N . THR A 1 164 ? 2.678 6.251 -14.106 1.00 90.62 164 THR A N 1
ATOM 1248 C CA . THR A 1 164 ? 2.309 7.646 -13.820 1.00 90.62 164 THR A CA 1
ATOM 1249 C C . THR A 1 164 ? 3.132 8.185 -12.672 1.00 90.62 164 THR A C 1
ATOM 1251 O O . THR A 1 164 ? 3.125 7.627 -11.575 1.00 90.62 164 THR A O 1
ATOM 1254 N N . LYS A 1 165 ? 3.833 9.295 -12.907 1.00 89.38 165 LYS A N 1
ATOM 1255 C CA . LYS A 1 165 ? 4.524 10.036 -11.852 1.00 89.38 165 LYS A CA 1
ATOM 1256 C C . LYS A 1 165 ? 3.523 10.984 -11.192 1.00 89.38 165 LYS A C 1
ATOM 1258 O O . LYS A 1 165 ? 2.954 11.822 -11.884 1.00 89.38 165 LYS A O 1
ATOM 1263 N N . LEU A 1 166 ? 3.303 10.828 -9.888 1.00 87.38 166 LEU A N 1
ATOM 1264 C CA . LEU A 1 166 ? 2.280 11.588 -9.161 1.00 87.38 166 LEU A CA 1
ATOM 1265 C C . LEU A 1 166 ? 2.744 12.985 -8.763 1.00 87.38 166 LEU A C 1
ATOM 1267 O O . LEU A 1 166 ? 1.926 13.887 -8.696 1.00 87.38 166 LEU A O 1
ATOM 1271 N N . ASP A 1 167 ? 4.042 13.168 -8.528 1.00 85.31 167 ASP A N 1
ATOM 1272 C CA . ASP A 1 167 ? 4.600 14.462 -8.145 1.00 85.31 167 ASP A CA 1
ATOM 1273 C C . ASP A 1 167 ? 6.026 14.612 -8.685 1.00 85.31 167 ASP A C 1
ATOM 1275 O O . ASP A 1 167 ? 6.785 13.643 -8.778 1.00 85.31 167 ASP A O 1
ATOM 1279 N N . SER A 1 168 ? 6.391 15.834 -9.070 1.00 83.81 168 SER A N 1
ATOM 1280 C CA . SER A 1 168 ? 7.715 16.193 -9.583 1.00 83.81 168 SER A CA 1
ATOM 1281 C C . SER A 1 168 ? 8.759 16.458 -8.495 1.00 83.81 168 SER A C 1
ATOM 1283 O O . SER A 1 168 ? 9.956 16.360 -8.792 1.00 83.81 168 SER A O 1
ATOM 1285 N N . HIS A 1 169 ? 8.324 16.755 -7.270 1.00 83.19 169 HIS A N 1
ATOM 1286 C CA . HIS A 1 169 ? 9.170 17.110 -6.145 1.00 83.19 169 HIS A CA 1
ATOM 1287 C C . HIS A 1 169 ? 10.110 15.949 -5.769 1.00 83.19 169 HIS A C 1
ATOM 1289 O O . HIS A 1 169 ? 9.732 14.777 -5.735 1.00 83.19 169 HIS A O 1
ATOM 1295 N N . ALA A 1 170 ? 11.388 16.267 -5.541 1.00 80.38 170 ALA A N 1
ATOM 1296 C CA . ALA A 1 170 ? 12.472 15.278 -5.540 1.00 80.38 170 ALA A CA 1
ATOM 1297 C C . ALA A 1 170 ? 12.407 14.273 -4.376 1.00 80.38 170 ALA A C 1
ATOM 1299 O O . ALA A 1 170 ? 12.913 13.159 -4.501 1.00 80.38 170 ALA A O 1
ATOM 1300 N N . LEU A 1 171 ? 11.789 14.676 -3.264 1.00 81.62 171 LEU A N 1
ATOM 1301 C CA . LEU A 1 171 ? 11.686 13.883 -2.038 1.00 81.62 171 LEU A CA 1
ATOM 1302 C C . LEU A 1 171 ? 10.329 13.198 -1.857 1.00 81.62 171 LEU A C 1
ATOM 1304 O O . LEU A 1 171 ? 10.083 12.639 -0.792 1.00 81.62 171 LEU A O 1
ATOM 1308 N N . VAL A 1 172 ? 9.450 13.239 -2.863 1.00 85.06 172 VAL A N 1
ATOM 1309 C CA . VAL A 1 172 ? 8.130 12.600 -2.763 1.00 85.06 172 VAL A CA 1
ATOM 1310 C C . VAL A 1 172 ? 8.265 11.097 -2.893 1.00 85.06 172 VAL A C 1
ATOM 1312 O O . VAL A 1 172 ? 8.976 10.586 -3.767 1.00 85.06 172 VAL A O 1
ATOM 1315 N N . VAL A 1 173 ? 7.539 10.401 -2.030 1.00 86.75 173 VAL A N 1
ATOM 1316 C CA . VAL A 1 173 ? 7.518 8.954 -1.926 1.00 86.75 173 VAL A CA 1
ATOM 1317 C C . VAL A 1 173 ? 6.093 8.410 -1.896 1.00 86.75 173 VAL A C 1
ATOM 1319 O O . VAL A 1 173 ? 5.151 9.087 -1.479 1.00 86.75 173 VAL A O 1
ATOM 1322 N N . ILE A 1 174 ? 5.930 7.162 -2.339 1.00 87.38 174 ILE A N 1
ATOM 1323 C CA . ILE A 1 174 ? 4.680 6.404 -2.202 1.00 87.38 174 ILE A CA 1
ATOM 1324 C C . ILE A 1 174 ? 4.948 5.189 -1.318 1.00 87.38 174 ILE A C 1
ATOM 1326 O O . ILE A 1 174 ? 5.516 4.192 -1.760 1.00 87.38 174 ILE A O 1
ATOM 1330 N N . MET A 1 175 ? 4.528 5.288 -0.059 1.00 83.00 175 MET A N 1
ATOM 1331 C CA . MET A 1 175 ? 4.577 4.181 0.907 1.00 83.00 175 MET A CA 1
ATOM 1332 C C . MET A 1 175 ? 3.222 3.499 1.072 1.00 83.00 175 MET A C 1
ATOM 1334 O O . MET A 1 175 ? 3.143 2.324 1.428 1.00 83.00 175 MET A O 1
ATOM 1338 N N . MET A 1 176 ? 2.143 4.242 0.814 1.00 83.62 176 MET A N 1
ATOM 1339 C CA . MET A 1 176 ? 0.787 3.749 0.977 1.00 83.62 176 MET A CA 1
ATOM 1340 C C . MET A 1 176 ? 0.517 2.593 0.007 1.00 83.62 176 MET A C 1
ATOM 1342 O O . MET A 1 176 ? 0.781 2.674 -1.193 1.00 83.62 176 MET A O 1
ATOM 1346 N N . SER A 1 177 ? -0.083 1.525 0.532 1.00 87.31 177 SER A N 1
AT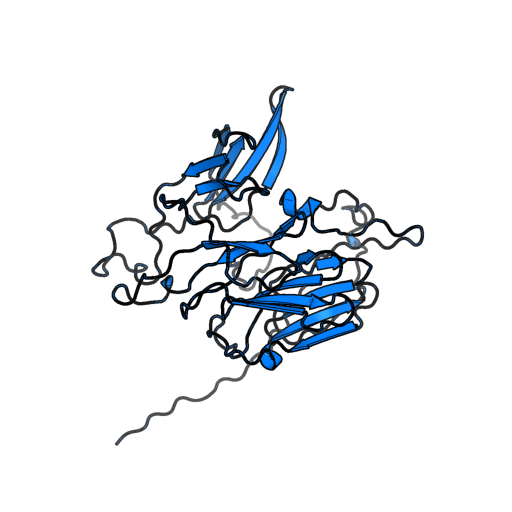OM 1347 C CA . SER A 1 177 ? -0.697 0.494 -0.302 1.00 87.31 177 SER A CA 1
ATOM 1348 C C . SER A 1 177 ? -1.986 1.048 -0.901 1.00 87.31 177 SER A C 1
ATOM 1350 O O . SER A 1 177 ? -2.896 1.423 -0.163 1.00 87.31 177 SER A O 1
ATOM 1352 N N . GLY A 1 178 ? -2.052 1.141 -2.227 1.00 87.12 178 GLY A N 1
ATOM 1353 C CA . GLY A 1 178 ? -3.227 1.696 -2.886 1.00 87.12 178 GLY A CA 1
ATOM 1354 C C . GLY A 1 178 ? -4.453 0.789 -2.794 1.00 87.12 178 GLY A C 1
ATOM 1355 O O . GLY A 1 178 ? -4.378 -0.374 -2.402 1.00 87.12 178 GLY A O 1
ATOM 1356 N N . THR A 1 179 ? -5.612 1.344 -3.129 1.00 86.44 179 THR A N 1
ATOM 1357 C CA . THR A 1 179 ? -6.889 0.620 -3.135 1.00 86.44 179 THR A CA 1
ATOM 1358 C C . THR A 1 179 ? -7.528 0.725 -4.507 1.00 86.44 179 THR A C 1
ATOM 1360 O O . THR A 1 179 ? -7.590 1.810 -5.074 1.00 86.44 179 THR A O 1
ATOM 1363 N N . TYR A 1 180 ? -8.034 -0.388 -5.036 1.00 87.12 180 TYR A N 1
ATOM 1364 C CA . TYR A 1 180 ? -8.786 -0.410 -6.288 1.00 87.12 180 TYR A CA 1
ATOM 1365 C C . TYR A 1 180 ? -10.292 -0.511 -6.027 1.00 87.12 180 TYR A C 1
ATOM 1367 O O . TYR A 1 180 ? -10.752 -1.379 -5.281 1.00 87.12 180 TYR A O 1
ATOM 1375 N N . HIS A 1 181 ? -11.073 0.359 -6.664 1.00 83.12 181 HIS A N 1
ATOM 1376 C CA . HIS A 1 181 ? -12.528 0.338 -6.608 1.00 83.12 181 HIS A CA 1
ATOM 1377 C C . HIS A 1 181 ? -13.135 0.807 -7.934 1.00 83.12 181 HIS A C 1
ATOM 1379 O O . HIS A 1 181 ? -12.874 1.921 -8.378 1.00 83.12 181 HIS A O 1
ATOM 1385 N N . LYS A 1 182 ? -13.983 -0.034 -8.545 1.00 85.38 182 LYS A N 1
ATOM 1386 C CA . LYS A 1 182 ? -14.760 0.277 -9.764 1.00 85.38 182 LYS A CA 1
ATOM 1387 C C . LYS A 1 182 ? -13.940 0.952 -10.880 1.00 85.38 182 LYS A C 1
ATOM 1389 O O . LYS A 1 182 ? -14.349 1.978 -11.413 1.00 85.38 182 LYS A O 1
ATOM 1394 N N . GLY A 1 183 ? -12.789 0.389 -11.236 1.00 87.12 183 GLY A N 1
ATOM 1395 C CA . GLY A 1 183 ? -11.950 0.943 -12.305 1.00 87.12 183 GLY A CA 1
ATOM 1396 C C . GLY A 1 183 ? -10.967 2.023 -11.859 1.00 87.12 183 GLY A C 1
ATOM 1397 O O . GLY A 1 183 ? -10.109 2.383 -12.651 1.00 87.12 183 GLY A O 1
ATOM 1398 N N . TYR A 1 184 ? -11.025 2.483 -10.609 1.00 86.75 184 TYR A N 1
ATOM 1399 C CA . TYR A 1 184 ? -10.134 3.521 -10.099 1.00 86.75 184 TYR A CA 1
ATOM 1400 C C . TYR A 1 184 ? -9.173 2.987 -9.044 1.00 86.75 184 TYR A C 1
ATOM 1402 O O . TYR A 1 184 ? -9.544 2.156 -8.215 1.00 86.75 184 TYR A O 1
ATOM 1410 N N . PHE A 1 185 ? -7.944 3.489 -9.067 1.00 87.94 185 PHE A N 1
ATOM 1411 C CA . PHE A 1 185 ? -6.903 3.236 -8.083 1.00 87.94 185 PHE A CA 1
ATOM 1412 C C . PHE A 1 185 ? -6.668 4.491 -7.240 1.00 87.94 185 PHE A C 1
ATOM 1414 O O . PHE A 1 185 ? -6.503 5.582 -7.780 1.00 87.94 185 PHE A O 1
ATOM 1421 N N . TYR A 1 186 ? -6.650 4.330 -5.922 1.00 85.75 186 TYR A N 1
ATOM 1422 C CA . TYR A 1 186 ? -6.523 5.417 -4.958 1.00 85.75 186 TYR A CA 1
ATOM 1423 C C . TYR A 1 186 ? -5.252 5.237 -4.139 1.00 85.75 186 TYR A C 1
ATOM 1425 O O . TYR A 1 186 ? -5.030 4.156 -3.585 1.00 85.75 186 TYR A O 1
ATOM 1433 N N . VAL A 1 187 ? -4.428 6.279 -4.048 1.00 87.00 187 VAL A N 1
ATOM 1434 C CA . VAL A 1 187 ? -3.156 6.229 -3.318 1.00 87.00 187 VAL A CA 1
ATOM 1435 C C . VAL A 1 187 ? -2.754 7.611 -2.810 1.00 87.00 187 VAL A C 1
ATOM 1437 O O . VAL A 1 187 ? -3.038 8.624 -3.446 1.00 87.00 187 VAL A O 1
ATOM 1440 N N . GLY A 1 188 ? -2.096 7.641 -1.654 1.00 84.81 188 GLY A N 1
ATOM 1441 C CA . GLY A 1 188 ? -1.516 8.846 -1.075 1.00 84.81 188 GLY A CA 1
ATOM 1442 C C . GLY A 1 188 ? -0.038 9.024 -1.418 1.00 84.81 188 GLY A C 1
ATOM 1443 O O . GLY A 1 188 ? 0.683 8.049 -1.647 1.00 84.81 188 GLY A O 1
ATOM 1444 N N . THR A 1 189 ? 0.416 10.272 -1.402 1.00 84.88 189 THR A N 1
ATOM 1445 C CA . THR A 1 189 ? 1.825 10.658 -1.508 1.00 84.88 189 THR A CA 1
ATOM 1446 C C . THR A 1 189 ? 2.308 11.258 -0.186 1.00 84.88 189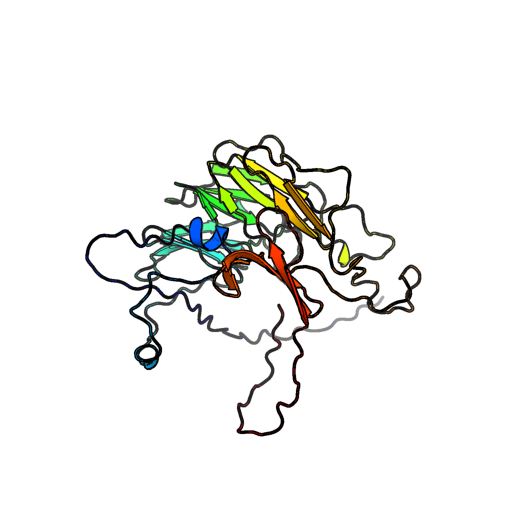 THR A C 1
ATOM 1448 O O . THR A 1 189 ? 1.557 11.926 0.529 1.00 84.88 189 THR A O 1
ATOM 1451 N N . SER A 1 190 ? 3.573 11.022 0.146 1.00 85.19 190 SER A N 1
ATOM 1452 C CA . SER A 1 190 ? 4.257 11.643 1.285 1.00 85.19 190 SER A CA 1
ATOM 1453 C C . SER A 1 190 ? 5.642 12.135 0.861 1.00 85.19 190 SER A C 1
ATOM 1455 O O . SER A 1 190 ? 6.026 11.970 -0.295 1.00 85.19 190 SER A O 1
ATOM 1457 N N . SER A 1 191 ? 6.396 12.782 1.750 1.00 84.62 191 SER A N 1
ATOM 1458 C CA . SER A 1 191 ? 7.714 13.334 1.422 1.00 84.62 191 SER A CA 1
ATOM 1459 C C . SER A 1 191 ? 8.717 13.123 2.542 1.00 84.62 191 SER A C 1
ATOM 1461 O O . SER A 1 191 ? 8.346 13.049 3.708 1.00 84.62 191 SER A O 1
ATOM 1463 N N . LEU A 1 192 ? 9.993 13.081 2.163 1.00 81.19 192 LEU A N 1
ATOM 1464 C CA . LEU A 1 192 ? 11.148 13.011 3.061 1.00 81.19 192 LEU A CA 1
ATOM 1465 C C . LEU A 1 192 ? 11.703 14.389 3.430 1.00 81.19 192 LEU A C 1
ATOM 1467 O O . LEU A 1 192 ? 12.810 14.492 3.951 1.00 81.19 192 LEU A O 1
ATOM 1471 N N . GLU A 1 193 ? 10.974 15.470 3.144 1.00 80.62 193 GLU A N 1
ATOM 1472 C CA . GLU A 1 193 ? 11.384 16.816 3.561 1.00 80.62 193 GLU A CA 1
ATOM 1473 C C . GLU A 1 193 ? 11.584 16.924 5.086 1.00 80.62 193 GLU A C 1
ATOM 1475 O O . GLU A 1 193 ? 12.341 17.780 5.534 1.00 80.62 193 GLU A O 1
ATOM 1480 N N . GLU A 1 194 ? 11.008 16.007 5.874 1.00 74.38 194 GLU A N 1
ATOM 1481 C CA . GLU A 1 194 ? 11.278 15.874 7.309 1.00 74.38 194 GLU A CA 1
ATOM 1482 C C . GLU A 1 194 ? 12.748 15.647 7.679 1.00 74.38 194 GLU A C 1
ATOM 1484 O O . GLU A 1 194 ? 13.153 15.981 8.794 1.00 74.38 194 GLU A O 1
ATOM 1489 N N . GLU A 1 195 ? 13.556 15.128 6.753 1.00 75.69 195 GLU A N 1
ATOM 1490 C CA . GLU A 1 195 ? 14.996 14.914 6.930 1.00 75.69 195 GLU A CA 1
ATOM 1491 C C . GLU A 1 195 ? 15.844 16.150 6.577 1.00 75.69 195 GLU A C 1
ATOM 1493 O O . GLU A 1 195 ? 17.054 16.167 6.827 1.00 75.69 195 GLU A O 1
ATOM 1498 N N . LEU A 1 196 ? 15.237 17.188 5.990 1.00 77.25 196 LEU A N 1
ATOM 1499 C CA . LEU A 1 196 ? 15.930 18.414 5.604 1.00 77.25 196 LEU A CA 1
ATOM 1500 C C . LEU A 1 196 ? 16.141 19.363 6.791 1.00 77.25 196 LEU A C 1
ATOM 1502 O O . LEU A 1 196 ? 15.524 19.247 7.852 1.00 77.25 196 LEU A O 1
ATOM 1506 N N . SER A 1 197 ? 17.022 20.351 6.606 1.00 76.56 197 SER A N 1
ATOM 1507 C CA . SER A 1 197 ? 17.124 21.451 7.565 1.00 76.56 197 SER A CA 1
ATOM 1508 C C . SER A 1 197 ? 15.863 22.321 7.533 1.00 76.56 197 SER A C 1
ATOM 1510 O O . SER A 1 197 ? 15.149 22.371 6.530 1.00 76.56 197 SER A O 1
ATOM 1512 N N . ILE A 1 198 ? 15.607 23.053 8.621 1.00 73.25 198 ILE A N 1
ATOM 1513 C CA . ILE A 1 198 ? 14.441 23.946 8.744 1.00 73.25 198 ILE A CA 1
ATOM 1514 C C . ILE A 1 198 ? 14.423 24.999 7.622 1.00 73.25 198 ILE A C 1
ATOM 1516 O O . ILE A 1 198 ? 13.358 25.401 7.178 1.00 73.25 198 ILE A O 1
ATOM 1520 N N . GLU A 1 199 ? 15.587 25.436 7.136 1.00 78.00 199 GLU A N 1
ATOM 1521 C CA . GLU A 1 199 ? 15.703 26.428 6.059 1.00 78.00 199 GLU A CA 1
ATOM 1522 C C . GLU A 1 199 ? 15.415 25.853 4.666 1.00 78.00 199 GLU A C 1
ATOM 1524 O O . GLU A 1 199 ? 15.113 26.605 3.739 1.00 78.00 199 GLU A O 1
ATOM 1529 N N . GLN A 1 200 ? 15.573 24.538 4.501 1.00 77.12 200 GLN A N 1
ATOM 1530 C CA . GLN A 1 200 ? 15.339 23.824 3.246 1.00 77.12 200 GLN A CA 1
ATOM 1531 C C . GLN A 1 200 ? 13.923 23.241 3.169 1.00 77.12 200 GLN A C 1
ATOM 1533 O O . GLN A 1 200 ? 13.417 23.030 2.070 1.00 77.12 200 GLN A O 1
ATOM 1538 N N . CYS A 1 201 ? 13.305 22.989 4.322 1.00 72.69 201 CYS A N 1
ATOM 1539 C CA . CYS A 1 201 ? 11.935 22.516 4.462 1.00 72.69 201 CYS A CA 1
ATOM 1540 C C . CYS A 1 201 ? 10.947 23.690 4.628 1.00 72.69 201 CYS A C 1
ATOM 1542 O O . CYS A 1 201 ? 11.324 24.784 5.028 1.00 72.69 201 CYS A O 1
ATOM 1544 N N . CYS A 1 202 ? 9.652 23.553 4.369 1.00 73.06 202 CYS A N 1
ATOM 1545 C CA . CYS A 1 202 ? 8.970 22.454 3.694 1.00 73.06 202 CYS A CA 1
ATOM 1546 C C . CYS A 1 202 ? 8.168 23.052 2.542 1.00 73.06 202 CYS A C 1
ATOM 1548 O O . CYS A 1 202 ? 7.474 24.059 2.724 1.00 73.06 202 CYS A O 1
ATOM 1550 N N . THR A 1 203 ? 8.283 22.462 1.359 1.00 80.31 203 THR A N 1
ATOM 1551 C CA . THR A 1 203 ? 7.619 22.931 0.137 1.00 80.31 203 THR A CA 1
ATOM 1552 C C . THR A 1 203 ? 6.598 21.934 -0.397 1.00 80.31 203 THR A C 1
ATOM 1554 O O . THR A 1 203 ? 5.719 22.318 -1.171 1.00 80.31 203 THR A O 1
ATOM 1557 N N . PHE A 1 204 ? 6.661 20.681 0.051 1.00 81.50 204 PHE A N 1
ATOM 1558 C CA . PHE A 1 204 ? 5.729 19.630 -0.314 1.00 81.50 204 PHE A CA 1
ATOM 1559 C C . PHE A 1 204 ? 4.477 19.633 0.570 1.00 81.50 204 PHE A C 1
ATOM 1561 O O . PHE A 1 204 ? 4.514 19.925 1.768 1.00 81.50 204 PHE A O 1
ATOM 1568 N N . ARG A 1 205 ? 3.353 19.234 -0.027 1.00 77.12 205 ARG A N 1
ATOM 1569 C CA . ARG A 1 205 ? 2.121 18.886 0.681 1.00 77.12 205 ARG A CA 1
ATOM 1570 C C . ARG A 1 205 ? 1.673 17.509 0.219 1.00 77.12 205 ARG A C 1
ATOM 1572 O O . ARG A 1 205 ? 1.589 17.277 -0.981 1.00 77.12 205 ARG A O 1
ATOM 1579 N N . GLY A 1 206 ? 1.371 16.627 1.172 1.00 77.94 206 GLY A N 1
ATOM 1580 C CA . GLY A 1 206 ? 0.815 15.309 0.870 1.00 77.94 206 GLY A CA 1
ATOM 1581 C C . GLY A 1 206 ? -0.467 15.425 0.051 1.00 77.94 206 GLY A C 1
ATOM 1582 O O . GLY A 1 206 ? -1.266 16.338 0.269 1.00 77.94 206 GLY A O 1
ATOM 1583 N N . SER A 1 207 ? -0.661 14.499 -0.881 1.00 78.44 207 SER A N 1
ATOM 1584 C CA . SER A 1 207 ? -1.852 14.441 -1.728 1.00 78.44 207 SER A CA 1
ATOM 1585 C C . SER A 1 207 ? -2.477 13.051 -1.700 1.00 78.44 207 SER A C 1
ATOM 1587 O O . SER A 1 207 ? -1.798 12.049 -1.478 1.00 78.44 207 SER A O 1
ATOM 1589 N N . PHE A 1 208 ? -3.789 12.987 -1.925 1.00 81.00 208 PHE A N 1
ATOM 1590 C CA . PHE A 1 208 ? -4.515 11.744 -2.167 1.00 81.00 208 PHE A CA 1
ATOM 1591 C C . PHE A 1 208 ? -5.046 11.774 -3.595 1.00 81.00 208 PHE A C 1
ATOM 1593 O O . PHE A 1 208 ? -5.762 12.703 -3.974 1.00 81.00 208 PHE A O 1
ATOM 1600 N N . VAL A 1 209 ? -4.660 10.783 -4.393 1.00 82.50 209 VAL A N 1
ATOM 1601 C CA . VAL A 1 209 ? -4.860 10.790 -5.842 1.00 82.50 209 VAL A CA 1
ATOM 1602 C C . VAL A 1 209 ? -5.795 9.660 -6.247 1.00 82.50 209 VAL A C 1
ATOM 1604 O O . VAL A 1 209 ? -5.664 8.530 -5.768 1.00 82.50 209 VAL A O 1
ATOM 1607 N N . LYS A 1 210 ? -6.713 9.967 -7.166 1.00 84.75 210 LYS A N 1
ATOM 1608 C CA . LYS A 1 210 ? -7.547 9.000 -7.886 1.00 84.75 210 LYS A CA 1
ATOM 1609 C C . LYS A 1 210 ? -7.000 8.840 -9.307 1.00 84.75 210 LYS A C 1
ATOM 1611 O O . LYS A 1 210 ? -6.883 9.817 -10.036 1.00 84.75 210 LYS A O 1
ATOM 1616 N N . LEU A 1 211 ? -6.677 7.614 -9.707 1.00 86.19 211 LEU A N 1
ATOM 1617 C CA . LEU A 1 211 ? -6.218 7.273 -11.056 1.00 86.19 211 LEU A CA 1
ATOM 1618 C C . LEU A 1 211 ? -7.222 6.338 -11.721 1.00 86.19 211 LEU A C 1
ATOM 1620 O O . LEU A 1 211 ? -7.714 5.410 -11.081 1.00 86.19 211 LEU A O 1
ATOM 1624 N N . ASP A 1 212 ? -7.498 6.532 -13.007 1.00 88.00 212 ASP A N 1
ATOM 1625 C CA . ASP A 1 212 ? -8.126 5.484 -13.814 1.00 88.00 212 ASP A CA 1
ATOM 1626 C C . ASP A 1 212 ? -7.127 4.329 -13.979 1.00 88.00 212 ASP A C 1
ATOM 1628 O O . ASP A 1 212 ? -5.978 4.531 -14.364 1.00 88.00 212 ASP A O 1
ATOM 1632 N N . ALA A 1 213 ? -7.543 3.113 -13.638 1.00 87.00 213 ALA A N 1
ATOM 1633 C CA . ALA A 1 213 ? -6.664 1.952 -13.649 1.00 87.00 213 ALA A CA 1
ATOM 1634 C C . ALA A 1 213 ? -6.359 1.422 -15.060 1.00 87.00 213 ALA A C 1
ATOM 1636 O O . ALA A 1 213 ? -5.444 0.611 -15.207 1.00 87.00 213 ALA A O 1
ATOM 1637 N N . ARG A 1 214 ? -7.138 1.795 -16.085 1.00 83.25 214 ARG A N 1
ATOM 1638 C CA . ARG A 1 214 ? -7.047 1.228 -17.444 1.00 83.25 214 ARG A CA 1
ATOM 1639 C C . ARG A 1 214 ? -6.585 2.229 -18.498 1.00 83.25 214 ARG A C 1
ATOM 1641 O O . ARG A 1 214 ? -6.066 1.794 -19.525 1.00 83.25 214 ARG A O 1
ATOM 1648 N N . SER A 1 215 ? -6.754 3.528 -18.282 1.00 74.06 215 SER A N 1
ATOM 1649 C CA . SER A 1 215 ? -6.146 4.552 -19.139 1.00 74.06 215 SER A CA 1
ATOM 1650 C C . SER A 1 215 ? -4.874 5.090 -18.508 1.00 74.06 215 SER A C 1
ATOM 1652 O O . SER A 1 215 ? -4.864 5.290 -17.301 1.00 74.06 215 SER A O 1
ATOM 1654 N N . GLU A 1 216 ? -3.852 5.395 -19.313 1.00 69.31 216 GLU A N 1
ATOM 1655 C CA . GLU A 1 216 ? -2.707 6.181 -18.851 1.00 69.31 216 GLU A CA 1
ATOM 1656 C C . GLU A 1 216 ? -3.226 7.530 -18.316 1.00 69.31 216 GLU A C 1
ATOM 1658 O O . GLU A 1 216 ? -3.745 8.335 -19.097 1.00 69.31 216 GLU A O 1
ATOM 1663 N N . PRO A 1 217 ? -3.158 7.774 -16.995 1.00 60.62 217 PRO A N 1
ATOM 1664 C CA . PRO A 1 217 ? -3.598 9.029 -16.409 1.00 60.62 217 PRO A CA 1
ATOM 1665 C C . PRO A 1 217 ? -2.759 10.167 -16.991 1.00 60.62 217 PRO A C 1
ATOM 1667 O O . PRO A 1 217 ? -1.549 10.229 -16.776 1.00 60.62 217 PRO A O 1
ATOM 1670 N N . THR A 1 218 ? -3.388 11.070 -17.744 1.00 55.09 218 THR A N 1
ATOM 1671 C CA . THR A 1 218 ? -2.680 12.197 -18.370 1.00 55.09 218 THR A CA 1
ATOM 1672 C C . THR A 1 218 ? -2.251 13.246 -17.345 1.00 55.09 218 THR A C 1
ATOM 1674 O O . THR A 1 218 ? -1.261 13.938 -17.565 1.00 55.09 218 THR A O 1
ATOM 1677 N N . HIS A 1 219 ? -2.971 13.332 -16.220 1.00 50.44 219 HIS A N 1
ATOM 1678 C CA . HIS A 1 219 ? -2.681 14.159 -15.048 1.00 50.44 219 HIS A CA 1
ATOM 1679 C C . HIS A 1 219 ? -3.219 13.440 -13.792 1.00 50.44 219 HIS A C 1
ATOM 1681 O O . HIS A 1 219 ? -4.239 12.757 -13.906 1.00 50.44 219 HIS A O 1
ATOM 1687 N N . PRO A 1 220 ? -2.572 13.543 -12.616 1.00 53.75 220 PRO A N 1
ATOM 1688 C CA . PRO A 1 220 ? -3.188 13.096 -11.371 1.00 53.75 220 PRO A CA 1
ATOM 1689 C C . PRO A 1 220 ? -4.407 13.980 -11.065 1.00 53.75 220 PRO A C 1
ATOM 1691 O O . PRO A 1 220 ? -4.288 15.204 -11.046 1.00 53.75 220 PRO A O 1
ATOM 1694 N N . ASP A 1 221 ? -5.574 13.378 -10.816 1.00 50.12 221 ASP A N 1
ATOM 1695 C CA . ASP A 1 221 ? -6.689 14.098 -10.195 1.00 50.12 221 ASP A CA 1
ATOM 1696 C C . ASP A 1 221 ? -6.319 14.303 -8.722 1.00 50.12 221 ASP A C 1
ATOM 1698 O O . ASP A 1 221 ? -6.535 13.434 -7.871 1.00 50.12 221 ASP A O 1
ATOM 1702 N N . GLU A 1 222 ? -5.665 15.425 -8.433 1.00 52.50 222 GLU A N 1
ATOM 1703 C CA . GLU A 1 222 ? -5.325 15.801 -7.068 1.00 52.50 222 GLU A CA 1
ATOM 1704 C C . GLU A 1 222 ? -6.611 16.216 -6.342 1.00 52.50 222 GLU A C 1
ATOM 1706 O O . GLU A 1 222 ? -7.242 17.223 -6.675 1.00 52.50 222 GLU A O 1
ATOM 1711 N N . CYS A 1 223 ? -7.014 15.444 -5.331 1.00 48.44 223 CYS A N 1
ATOM 1712 C CA . CYS A 1 223 ? -8.079 15.850 -4.419 1.00 48.44 223 CYS A CA 1
ATOM 1713 C C . CYS A 1 223 ? -7.546 16.953 -3.489 1.00 48.44 223 CYS A C 1
ATOM 1715 O O . CYS A 1 223 ? -7.181 16.682 -2.345 1.00 48.44 223 CYS A O 1
ATOM 1717 N N . ILE A 1 224 ? -7.447 18.187 -3.990 1.00 46.31 224 ILE A N 1
ATOM 1718 C CA . ILE A 1 224 ? -7.023 19.349 -3.201 1.00 46.31 224 ILE A CA 1
ATOM 1719 C C . ILE A 1 224 ? -8.263 20.088 -2.708 1.00 46.31 224 ILE A C 1
ATOM 1721 O O . ILE A 1 224 ? -8.948 20.757 -3.480 1.00 46.31 224 ILE A O 1
ATOM 1725 N N . GLU A 1 225 ? -8.525 19.995 -1.408 1.00 51.34 225 GLU A N 1
ATOM 1726 C CA . GLU A 1 225 ? -9.460 20.8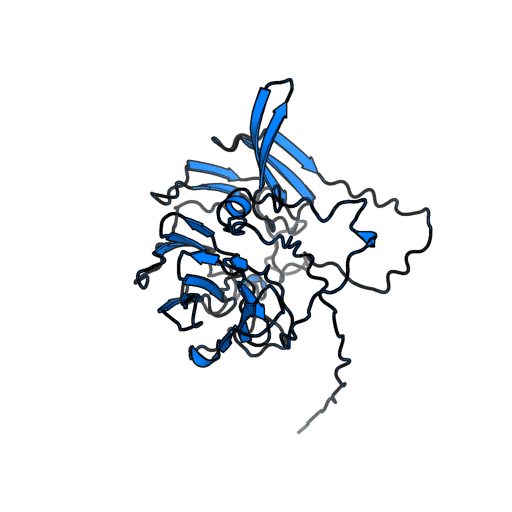84 -0.717 1.00 51.34 225 GLU A CA 1
ATOM 1727 C C . GLU A 1 225 ? -8.728 22.146 -0.203 1.00 51.34 225 GLU A C 1
ATOM 1729 O O . GLU A 1 225 ? -7.503 22.129 -0.036 1.00 51.34 225 GLU A O 1
ATOM 1734 N N . PRO A 1 226 ? -9.445 23.266 0.036 1.00 52.84 226 PRO A N 1
ATOM 1735 C CA . PRO A 1 226 ? -8.846 24.506 0.536 1.00 52.84 226 PRO A CA 1
ATOM 1736 C C . PRO A 1 226 ? -8.263 24.368 1.949 1.00 52.84 226 PRO A C 1
ATOM 1738 O O . PRO A 1 226 ? -7.345 25.111 2.304 1.00 52.84 226 PRO A O 1
ATOM 1741 N N . ASP A 1 227 ? -8.797 23.431 2.737 1.00 61.50 227 ASP A N 1
ATOM 1742 C CA . ASP A 1 227 ? -8.447 23.214 4.135 1.00 61.50 227 ASP A CA 1
ATOM 1743 C C . ASP A 1 227 ? -7.476 22.031 4.289 1.00 61.50 227 ASP A C 1
ATOM 1745 O O . ASP A 1 227 ? -7.610 20.982 3.660 1.00 61.50 227 ASP A O 1
ATOM 1749 N N . ILE A 1 228 ? -6.471 22.201 5.150 1.00 67.44 228 ILE A N 1
ATOM 1750 C CA . ILE A 1 228 ? -5.500 21.150 5.472 1.00 67.44 228 ILE A CA 1
ATOM 1751 C C . ILE A 1 228 ? -6.122 20.220 6.518 1.00 67.44 228 ILE A C 1
ATOM 1753 O O . ILE A 1 228 ? -6.354 20.630 7.654 1.00 67.44 228 ILE A O 1
ATOM 1757 N N . HIS A 1 229 ? -6.348 18.959 6.151 1.00 76.25 229 HIS A N 1
ATOM 1758 C CA . HIS A 1 229 ? -6.907 17.923 7.030 1.00 76.25 229 HIS A CA 1
ATOM 1759 C C . HIS A 1 229 ? -5.814 17.060 7.686 1.00 76.25 229 HIS A C 1
ATOM 1761 O O . HIS A 1 229 ? -5.868 15.832 7.635 1.00 76.25 229 HIS A O 1
ATOM 1767 N N . SER A 1 230 ? -4.796 17.691 8.279 1.00 75.38 230 SER A N 1
ATOM 1768 C CA . SER A 1 230 ? -3.784 16.970 9.065 1.00 75.38 230 SER A CA 1
ATOM 1769 C C . SER A 1 230 ? -4.408 16.353 10.318 1.00 75.38 230 SER A C 1
ATOM 1771 O O . SER A 1 230 ? -5.425 16.850 10.809 1.00 75.38 230 SER A O 1
ATOM 1773 N N . GLU A 1 231 ? -3.829 15.261 10.827 1.00 76.94 231 GLU A N 1
ATOM 1774 C CA . GLU A 1 231 ? -4.305 14.584 12.045 1.00 76.94 231 GLU A CA 1
ATOM 1775 C C . GLU A 1 231 ? -5.816 14.322 12.055 1.00 76.94 231 GLU A C 1
ATOM 1777 O O . GLU A 1 231 ? -6.528 14.556 13.034 1.00 76.94 231 GLU A O 1
ATOM 1782 N N . SER A 1 232 ? -6.338 13.890 10.908 1.00 81.00 232 SER A N 1
ATOM 1783 C CA . SER A 1 232 ? -7.770 13.735 10.688 1.00 81.00 232 SER A CA 1
ATOM 1784 C C . SER A 1 232 ? -8.116 12.351 10.169 1.00 81.00 232 SER A C 1
ATOM 1786 O O . SER A 1 232 ? -7.401 11.7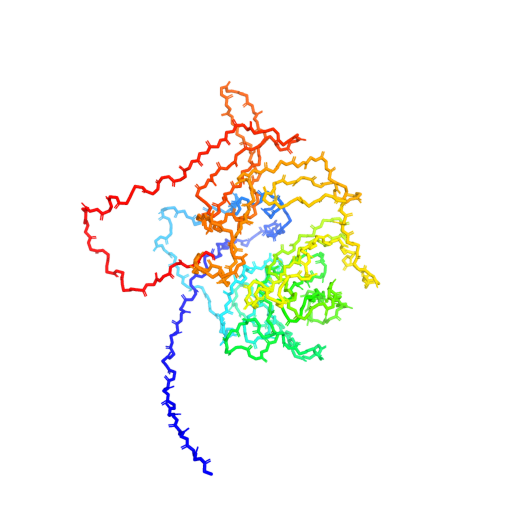69 9.357 1.00 81.00 232 SER A O 1
ATOM 1788 N N . ILE A 1 233 ? -9.285 11.863 10.577 1.00 86.44 233 ILE A N 1
ATOM 1789 C CA . ILE A 1 233 ? -9.958 10.751 9.906 1.00 86.44 233 ILE A CA 1
ATOM 1790 C C . ILE A 1 233 ? -11.013 11.364 8.995 1.00 86.44 233 ILE A C 1
ATOM 1792 O O . ILE A 1 233 ? -11.804 12.197 9.439 1.00 86.44 233 ILE A O 1
ATOM 1796 N N . LEU A 1 234 ? -11.036 10.956 7.730 1.00 87.69 234 LEU A N 1
ATOM 1797 C CA . LEU A 1 234 ? -11.978 11.465 6.739 1.00 87.69 234 LEU A CA 1
ATOM 1798 C C . LEU A 1 234 ? -12.641 10.337 5.954 1.00 87.69 234 LEU A C 1
ATOM 1800 O O . LEU A 1 234 ? -12.077 9.255 5.785 1.00 87.69 234 LEU A O 1
ATOM 1804 N N . ALA A 1 235 ? -13.839 10.614 5.451 1.00 87.50 235 ALA A N 1
ATOM 1805 C CA . ALA A 1 235 ? -14.554 9.755 4.521 1.00 87.50 235 ALA A CA 1
ATOM 1806 C C . ALA A 1 235 ? -14.739 10.468 3.185 1.00 87.50 235 ALA A C 1
ATOM 1808 O O . ALA A 1 235 ? -15.209 11.604 3.138 1.00 87.50 235 ALA A O 1
ATOM 1809 N N . LEU A 1 236 ? -14.427 9.767 2.096 1.00 82.88 236 LEU A N 1
ATOM 1810 C CA . LEU A 1 236 ? -14.580 10.256 0.730 1.00 82.88 236 LEU A CA 1
ATOM 1811 C C . LEU A 1 236 ? -15.755 9.574 0.032 1.00 82.88 236 LEU A C 1
ATOM 1813 O O . LEU A 1 236 ? -16.034 8.387 0.220 1.00 82.88 236 LEU A O 1
ATOM 1817 N N . ASP A 1 237 ? -16.423 10.322 -0.830 1.00 80.81 237 ASP A N 1
ATOM 1818 C CA . ASP A 1 237 ? -17.271 9.766 -1.865 1.00 80.81 237 ASP A CA 1
ATOM 1819 C C . ASP A 1 237 ? -16.394 9.227 -3.005 1.00 80.81 237 ASP A C 1
ATOM 1821 O O . ASP A 1 237 ? -15.716 9.992 -3.679 1.00 80.81 237 ASP A O 1
ATOM 1825 N N . LEU A 1 238 ? -16.370 7.911 -3.228 1.00 79.25 238 LEU A N 1
ATOM 1826 C CA . LEU A 1 238 ? -15.446 7.310 -4.204 1.00 79.25 238 LEU A CA 1
ATOM 1827 C C . LEU A 1 238 ? -15.780 7.675 -5.660 1.00 79.25 238 LEU A C 1
ATOM 1829 O O . LEU A 1 238 ? -14.881 7.738 -6.507 1.00 79.25 238 LEU A O 1
ATOM 1833 N N . ASP A 1 239 ? -17.052 7.951 -5.953 1.00 77.81 239 ASP A N 1
ATOM 1834 C CA . ASP A 1 239 ? -17.484 8.319 -7.297 1.00 77.81 239 ASP A CA 1
ATOM 1835 C C . ASP A 1 239 ? -17.027 9.756 -7.619 1.00 77.81 239 ASP A C 1
ATOM 1837 O O . ASP A 1 239 ? -16.383 9.978 -8.648 1.00 77.81 239 ASP A O 1
ATOM 1841 N N . THR A 1 240 ? -17.269 10.714 -6.714 1.00 77.25 240 THR A N 1
ATOM 1842 C CA . THR A 1 240 ? -16.980 12.147 -6.937 1.00 77.25 240 THR A CA 1
ATOM 1843 C C . THR A 1 240 ? -15.642 12.650 -6.386 1.00 77.25 240 THR A C 1
ATOM 1845 O O . THR A 1 240 ? -15.217 13.736 -6.766 1.00 77.25 240 THR A O 1
ATOM 1848 N N . GLY A 1 241 ? -14.995 11.910 -5.486 1.00 73.06 241 GLY A N 1
ATOM 1849 C CA . GLY A 1 241 ? -13.768 12.311 -4.786 1.00 73.06 241 GLY A CA 1
ATOM 1850 C C . GLY A 1 241 ? -13.972 13.281 -3.613 1.00 73.06 241 GLY A C 1
ATOM 1851 O O . GLY A 1 241 ? -13.011 13.590 -2.917 1.00 73.06 241 GLY A O 1
ATOM 1852 N N . LYS A 1 242 ? -15.200 13.751 -3.360 1.00 78.69 242 LYS A N 1
ATOM 1853 C CA . LYS A 1 242 ? -15.484 14.767 -2.330 1.00 78.69 242 LYS A CA 1
ATOM 1854 C C . LYS A 1 242 ? -15.487 14.188 -0.918 1.00 78.69 242 LYS A C 1
ATOM 1856 O O . LYS A 1 242 ? -15.982 13.081 -0.702 1.00 78.69 242 LYS A O 1
ATOM 1861 N N . ILE A 1 243 ? -15.040 14.973 0.062 1.00 80.69 243 ILE A N 1
ATOM 1862 C CA . ILE A 1 243 ? -15.164 14.629 1.484 1.00 80.69 243 ILE A CA 1
ATOM 1863 C C . ILE A 1 243 ? -16.645 14.634 1.895 1.00 80.69 243 ILE A C 1
ATOM 1865 O O . ILE A 1 243 ? -17.365 15.608 1.676 1.00 80.69 243 ILE A O 1
ATOM 1869 N N . LYS A 1 244 ? -17.106 13.536 2.504 1.00 86.44 244 LYS A N 1
ATOM 1870 C CA . LYS A 1 244 ? -18.432 13.420 3.135 1.00 86.44 244 LYS A CA 1
ATOM 1871 C C . LYS A 1 244 ? -18.424 13.946 4.563 1.00 86.44 244 LYS A C 1
ATOM 1873 O O . LYS A 1 244 ? -19.357 14.630 4.969 1.00 86.44 244 LYS A O 1
ATOM 1878 N N . TRP A 1 245 ? -17.383 13.602 5.309 1.00 88.88 245 TRP A N 1
ATOM 1879 C CA . TRP A 1 245 ? -17.119 14.100 6.652 1.00 88.88 245 TRP A CA 1
ATOM 1880 C C . TRP A 1 245 ? -15.629 13.952 6.958 1.00 88.88 245 TRP A C 1
ATOM 1882 O O . TRP A 1 245 ? -14.947 13.105 6.377 1.00 88.88 245 TRP A O 1
ATOM 1892 N N . TYR A 1 246 ? -15.136 14.763 7.886 1.00 87.81 246 TYR A N 1
ATOM 1893 C CA . TYR A 1 246 ? -13.823 14.599 8.495 1.00 87.81 246 TYR A CA 1
ATOM 1894 C C . TYR A 1 246 ? -13.900 14.986 9.971 1.00 87.81 246 TYR A C 1
ATOM 1896 O O . TYR A 1 246 ? -14.747 15.789 10.368 1.00 87.81 246 TYR A O 1
ATOM 1904 N N . LEU A 1 247 ? -13.016 14.413 10.780 1.00 85.19 247 LEU A N 1
ATOM 1905 C CA . LEU A 1 247 ? -12.818 14.807 12.167 1.00 85.19 247 LEU A CA 1
ATOM 1906 C C . LEU A 1 247 ? -11.319 14.907 12.437 1.00 85.19 247 LEU A C 1
ATOM 1908 O O . LEU A 1 247 ? -10.614 13.900 12.375 1.00 85.19 247 LEU A O 1
ATOM 1912 N N . GLN A 1 248 ? -10.859 16.118 12.746 1.00 83.50 248 GLN A N 1
ATOM 1913 C CA . GLN A 1 248 ? -9.499 16.368 13.211 1.00 83.50 248 GLN A CA 1
ATOM 1914 C C . GLN A 1 248 ? -9.399 16.058 14.705 1.00 83.50 248 GLN A C 1
ATOM 1916 O O . GLN A 1 248 ? -10.210 16.545 15.501 1.00 83.50 248 GLN A O 1
ATOM 1921 N N . ILE A 1 249 ? -8.421 15.242 15.092 1.00 78.31 249 ILE A N 1
ATOM 1922 C CA . ILE A 1 249 ? -8.258 14.731 16.455 1.00 78.31 249 ILE A CA 1
ATOM 1923 C C . ILE A 1 249 ? -6.780 14.805 16.846 1.00 78.31 249 ILE A C 1
ATOM 1925 O O . ILE A 1 249 ? -5.905 14.615 16.022 1.00 78.31 249 ILE A O 1
ATOM 1929 N N . GLY A 1 250 ? -6.479 15.063 18.120 1.00 66.00 250 GLY A N 1
ATOM 1930 C CA . GLY A 1 250 ? -5.095 15.044 18.613 1.00 66.00 250 GLY A CA 1
ATOM 1931 C C . GLY A 1 250 ? -4.338 16.366 18.452 1.00 66.00 250 GLY A C 1
ATOM 1932 O O . GLY A 1 250 ? -3.270 16.517 19.034 1.00 66.00 250 GLY A O 1
ATOM 1933 N N . GLY A 1 251 ? -4.930 17.365 17.787 1.00 66.19 251 GLY A N 1
ATOM 1934 C CA . GLY A 1 251 ? -4.326 18.687 17.603 1.00 66.19 251 GLY A CA 1
ATOM 1935 C C . GLY A 1 251 ? -3.382 18.723 16.402 1.00 66.19 251 GLY A C 1
ATOM 1936 O O . GLY A 1 251 ? -3.614 18.031 15.419 1.00 66.19 251 GLY A O 1
ATOM 1937 N N . TYR A 1 252 ? -2.352 19.568 16.461 1.00 60.66 252 TYR A N 1
ATOM 1938 C CA . TYR A 1 252 ? -1.315 19.603 15.430 1.00 60.66 252 TYR A CA 1
ATOM 1939 C C . TYR A 1 252 ? -0.197 18.630 15.788 1.00 60.66 252 TYR A C 1
ATOM 1941 O O . TYR A 1 252 ? 0.392 18.754 16.864 1.00 60.66 252 TYR A O 1
ATOM 1949 N N . ASP A 1 253 ? 0.124 17.726 14.865 1.00 64.56 253 ASP A N 1
ATOM 1950 C CA . ASP A 1 253 ? 1.411 17.044 14.875 1.00 64.56 253 ASP A CA 1
ATOM 1951 C C . ASP A 1 253 ? 2.502 18.062 14.506 1.00 64.56 253 ASP A C 1
ATOM 1953 O O . ASP A 1 253 ? 2.424 18.758 13.490 1.00 64.56 253 ASP A O 1
ATOM 1957 N N . VAL A 1 254 ? 3.479 18.207 15.397 1.00 65.19 254 VAL A N 1
ATOM 1958 C CA . VAL A 1 254 ? 4.629 19.108 15.248 1.00 65.19 254 VAL A CA 1
ATOM 1959 C C . VAL A 1 254 ? 5.940 18.318 15.289 1.00 65.19 254 VAL A C 1
ATOM 1961 O O . VAL A 1 254 ? 6.969 18.813 15.770 1.00 65.19 254 VAL A O 1
ATOM 1964 N N . TRP A 1 255 ? 5.906 17.066 14.831 1.00 68.12 255 TRP A N 1
ATOM 1965 C CA . TRP A 1 255 ? 7.078 16.220 14.695 1.00 68.12 255 TRP A CA 1
ATOM 1966 C C . TRP A 1 255 ? 7.900 16.556 13.451 1.00 68.12 255 TRP A C 1
ATOM 1968 O O . TRP A 1 255 ? 7.395 16.657 12.339 1.00 68.12 255 TRP A O 1
ATOM 1978 N N . PHE A 1 256 ? 9.200 16.771 13.662 1.00 65.38 256 PHE A N 1
ATOM 1979 C CA . PHE A 1 256 ? 10.160 17.066 12.601 1.00 65.38 256 PHE A CA 1
ATOM 1980 C C . PHE A 1 256 ? 11.558 16.607 13.024 1.00 65.38 256 PHE A C 1
ATOM 1982 O O . PHE A 1 256 ? 12.001 16.942 14.131 1.00 65.38 256 PHE A O 1
ATOM 1989 N N . CYS A 1 257 ? 12.302 15.884 12.172 1.00 65.94 257 CYS A N 1
ATOM 1990 C CA . CYS A 1 257 ? 13.599 15.325 12.582 1.00 65.94 257 CYS A CA 1
ATOM 1991 C C . CYS A 1 257 ? 14.603 16.402 13.021 1.00 65.94 257 CYS A C 1
ATOM 1993 O O . CYS A 1 257 ? 15.346 16.178 13.984 1.00 65.94 257 CYS A O 1
ATOM 1995 N N . ALA A 1 258 ? 14.605 17.587 12.396 1.00 64.81 258 ALA A N 1
ATOM 1996 C CA . ALA A 1 258 ? 15.503 18.674 12.804 1.00 64.81 258 ALA A CA 1
ATOM 1997 C C . ALA A 1 258 ? 15.165 19.268 14.190 1.00 64.81 258 ALA A C 1
ATOM 1999 O O . ALA A 1 258 ? 16.029 19.881 14.824 1.00 64.81 258 ALA A O 1
ATOM 2000 N N . CYS A 1 259 ? 13.951 19.031 14.703 1.00 67.75 259 CYS A N 1
ATOM 2001 C CA . CYS A 1 259 ? 13.491 19.488 16.017 1.00 67.75 259 CYS A CA 1
ATOM 2002 C C . CYS A 1 259 ? 13.601 18.433 17.129 1.00 67.75 259 CYS A C 1
ATOM 2004 O O . CYS A 1 259 ? 13.100 18.654 18.232 1.00 67.75 259 CYS A O 1
ATOM 2006 N N . ARG A 1 260 ? 14.343 17.331 16.914 1.00 66.00 260 ARG A N 1
ATOM 2007 C CA . ARG A 1 260 ? 14.688 16.377 17.995 1.00 66.00 260 ARG A CA 1
ATOM 2008 C C . ARG A 1 260 ? 15.369 17.050 19.193 1.00 66.00 260 ARG A C 1
ATOM 2010 O O . ARG A 1 260 ? 15.227 16.585 20.321 1.00 66.00 260 ARG A O 1
ATOM 2017 N N . ASN A 1 261 ? 16.115 18.133 18.958 1.00 67.81 261 ASN A N 1
ATOM 2018 C CA . ASN A 1 261 ? 16.615 19.013 20.009 1.00 67.81 261 ASN A CA 1
ATOM 2019 C C . ASN A 1 261 ? 15.740 20.270 20.071 1.00 67.81 261 ASN A C 1
ATOM 2021 O O . ASN A 1 261 ? 15.860 21.154 19.230 1.00 67.81 261 ASN A O 1
ATOM 2025 N N . LEU A 1 262 ? 14.900 20.374 21.101 1.00 65.06 262 LEU A N 1
ATOM 2026 C CA . LEU A 1 262 ? 13.980 21.504 21.300 1.00 65.06 262 LEU A CA 1
ATOM 2027 C C . LEU A 1 262 ? 14.690 22.853 21.521 1.00 65.06 262 LEU A C 1
ATOM 2029 O O . LEU A 1 262 ? 14.044 23.895 21.505 1.00 65.06 262 LEU A O 1
ATOM 2033 N N . SER A 1 263 ? 16.012 22.846 21.726 1.00 67.94 263 SER A N 1
ATOM 2034 C CA . SER A 1 263 ? 16.830 24.065 21.794 1.00 67.94 263 SER A CA 1
ATOM 2035 C C . SER A 1 263 ? 17.222 24.614 20.413 1.00 67.94 263 SER A C 1
ATOM 2037 O O . SER A 1 263 ? 17.840 25.677 20.344 1.00 67.94 263 SER A O 1
ATOM 2039 N N . THR A 1 264 ? 16.927 23.899 19.321 1.00 69.19 264 THR A N 1
ATOM 2040 C CA . THR A 1 264 ? 17.211 24.354 17.953 1.00 69.19 264 THR A CA 1
ATOM 2041 C C . THR A 1 264 ? 16.340 25.567 17.606 1.00 69.19 264 THR A C 1
ATOM 2043 O O . THR A 1 264 ? 15.125 25.563 17.805 1.00 69.19 264 THR A O 1
ATOM 2046 N N . LEU A 1 265 ? 16.968 26.625 17.085 1.00 68.62 265 LEU A N 1
ATOM 2047 C CA . LEU A 1 265 ? 16.291 27.860 16.690 1.00 68.62 265 LEU A CA 1
ATOM 2048 C C . LEU A 1 265 ? 15.267 27.576 15.576 1.00 68.62 265 LEU A C 1
ATOM 2050 O O . LEU A 1 265 ? 15.621 26.989 14.561 1.00 68.62 265 LEU A O 1
ATOM 2054 N N . GLY A 1 266 ? 14.015 28.002 15.764 1.00 67.00 266 GLY A N 1
ATOM 2055 C CA . GLY A 1 266 ? 12.914 27.763 14.817 1.00 67.00 266 GLY A CA 1
ATOM 2056 C C . GLY A 1 266 ? 11.964 26.627 15.214 1.00 67.00 266 GLY A C 1
ATOM 2057 O O . GLY A 1 266 ? 10.865 26.554 14.674 1.00 67.00 266 GLY A O 1
ATOM 2058 N N . CYS A 1 267 ? 12.327 25.799 16.198 1.00 68.38 267 CYS A N 1
ATOM 2059 C CA . CYS A 1 267 ? 11.434 24.783 16.757 1.00 68.38 267 CYS A CA 1
ATOM 2060 C C . CYS A 1 267 ? 10.478 25.385 17.798 1.00 68.38 267 CYS A C 1
ATOM 2062 O O . CYS A 1 267 ? 10.866 26.241 18.599 1.00 68.38 267 CYS A O 1
ATOM 2064 N N . LEU A 1 268 ? 9.220 24.931 17.807 1.00 62.62 268 LEU A N 1
ATOM 2065 C CA . LEU A 1 268 ? 8.239 25.359 18.805 1.00 62.62 268 LEU A CA 1
ATOM 2066 C C . LEU A 1 268 ? 8.577 24.774 20.192 1.00 62.62 268 LEU A C 1
ATOM 2068 O O . LEU A 1 268 ? 8.940 23.601 20.292 1.00 62.62 268 LEU A O 1
ATOM 2072 N N . PRO A 1 269 ? 8.434 25.555 21.280 1.00 55.22 269 PRO A N 1
ATOM 2073 C CA . PRO A 1 269 ? 8.625 25.048 22.632 1.00 55.22 269 PRO A CA 1
ATOM 2074 C C . PRO A 1 269 ? 7.472 24.110 23.019 1.00 55.22 269 PRO A C 1
ATOM 2076 O O . PRO A 1 269 ? 6.344 24.547 23.233 1.00 55.22 269 PRO A O 1
ATOM 2079 N N . GLY A 1 270 ? 7.756 22.815 23.133 1.00 57.81 270 GLY A N 1
ATOM 2080 C CA . GLY A 1 270 ? 6.799 21.793 23.561 1.00 57.81 270 GLY A CA 1
ATOM 2081 C C . GLY A 1 270 ? 7.323 20.386 23.269 1.00 57.81 270 GLY A C 1
ATOM 2082 O O . GLY A 1 270 ? 8.314 20.248 22.555 1.00 57.81 270 GLY A O 1
ATOM 2083 N N . PRO A 1 271 ? 6.720 19.323 23.825 1.00 54.56 271 PRO A N 1
ATOM 2084 C CA . PRO A 1 271 ? 7.027 17.975 23.369 1.00 54.56 271 PRO A CA 1
ATOM 2085 C C . PRO A 1 271 ? 6.631 17.856 21.892 1.00 54.56 271 PRO A C 1
ATOM 2087 O O . PRO A 1 271 ? 5.475 18.059 21.535 1.00 54.56 271 PRO A O 1
ATOM 2090 N N . SER A 1 272 ? 7.605 17.541 21.042 1.00 58.84 272 SER A N 1
ATOM 2091 C CA . SER A 1 272 ? 7.383 17.173 19.644 1.00 58.84 272 SER A CA 1
ATOM 2092 C C . SER A 1 272 ? 6.845 15.739 19.631 1.00 58.84 272 SER A C 1
ATOM 2094 O O . SER A 1 272 ? 7.611 14.775 19.583 1.00 58.84 272 SER A O 1
ATOM 2096 N N . LEU A 1 273 ? 5.540 15.596 19.874 1.00 66.12 273 LEU A N 1
ATOM 2097 C CA . LEU A 1 273 ? 4.872 14.299 19.917 1.00 66.12 273 LEU A CA 1
ATOM 2098 C C . LEU A 1 273 ? 4.597 13.846 18.481 1.00 66.12 273 LEU A C 1
ATOM 2100 O O . LEU A 1 273 ? 3.820 14.500 17.802 1.00 66.12 273 LEU A O 1
ATOM 2104 N N . ASP A 1 274 ? 5.221 12.739 18.075 1.00 73.69 274 ASP A N 1
ATOM 2105 C CA . ASP A 1 274 ? 4.906 12.007 16.839 1.00 73.69 274 ASP A CA 1
ATOM 2106 C C . ASP A 1 274 ? 3.526 11.367 17.011 1.00 73.69 274 ASP A C 1
ATOM 2108 O O . ASP A 1 274 ? 3.348 10.463 17.844 1.00 73.69 274 ASP A O 1
ATOM 2112 N N . ALA A 1 275 ? 2.529 11.930 16.338 1.00 75.50 275 ALA A N 1
ATOM 2113 C CA . ALA A 1 275 ? 1.132 11.618 16.583 1.00 75.50 275 ALA A CA 1
ATOM 2114 C C . ALA A 1 275 ? 0.366 11.301 15.303 1.00 75.50 275 ALA A C 1
ATOM 2116 O O . ALA A 1 275 ? -0.826 11.095 15.396 1.00 75.50 275 ALA A O 1
ATOM 2117 N N . ASP A 1 276 ? 0.992 11.165 14.151 1.00 74.31 276 ASP A N 1
ATOM 2118 C CA . ASP A 1 276 ? 0.325 10.722 12.931 1.00 74.31 276 ASP A CA 1
ATOM 2119 C C . ASP A 1 276 ? -0.385 9.352 13.056 1.00 74.31 276 ASP A C 1
ATOM 2121 O O . ASP A 1 276 ? -0.136 8.495 13.923 1.00 74.31 276 ASP A O 1
ATOM 2125 N N . PHE A 1 277 ? -1.326 9.136 12.138 1.00 77.38 277 PHE A N 1
ATOM 2126 C CA . PHE A 1 277 ? -1.992 7.853 11.945 1.00 77.38 277 PHE A CA 1
ATOM 2127 C C . PHE A 1 277 ? -1.155 6.962 11.022 1.00 77.38 277 PHE A C 1
ATOM 2129 O O . PHE A 1 277 ? -1.217 7.082 9.800 1.00 77.38 277 PHE A O 1
ATOM 2136 N N . GLY A 1 278 ? -0.401 6.033 11.612 1.00 66.56 278 GLY A N 1
ATOM 2137 C CA . GLY A 1 278 ? 0.421 5.076 10.860 1.00 66.56 278 GLY A CA 1
ATOM 2138 C C . GLY A 1 278 ? -0.331 3.854 10.311 1.00 66.56 278 GLY A C 1
ATOM 2139 O O . GLY A 1 278 ? 0.189 3.165 9.439 1.00 66.56 278 GLY A O 1
ATOM 2140 N N . GLU A 1 279 ? -1.547 3.572 10.794 1.00 70.75 279 GLU A N 1
ATOM 2141 C CA . GLU A 1 279 ? -2.345 2.400 10.392 1.00 70.75 279 GLU A CA 1
ATOM 2142 C C . GLU A 1 279 ? -3.652 2.825 9.712 1.00 70.75 279 GLU A C 1
ATOM 2144 O O . GLU A 1 279 ? -4.296 3.807 10.094 1.00 70.75 279 GLU A O 1
ATOM 2149 N N . ALA A 1 280 ? -4.078 2.042 8.719 1.00 77.38 280 ALA A N 1
ATOM 2150 C CA . ALA A 1 280 ? -5.351 2.257 8.047 1.00 77.38 280 ALA A CA 1
ATOM 2151 C C . ALA A 1 280 ? -6.545 2.063 9.009 1.00 77.38 280 ALA A C 1
ATOM 2153 O O . ALA A 1 280 ? -6.540 1.147 9.837 1.00 77.38 280 ALA A O 1
ATOM 2154 N N . PRO A 1 281 ? -7.615 2.868 8.884 1.00 83.69 281 PRO A N 1
ATOM 2155 C CA . PRO A 1 281 ? -8.807 2.699 9.702 1.00 83.69 281 PRO A CA 1
ATOM 2156 C C . PRO A 1 281 ? -9.469 1.329 9.488 1.00 83.69 281 PRO A C 1
ATOM 2158 O O . PRO A 1 281 ? -9.696 0.888 8.360 1.00 83.69 281 PRO A O 1
ATOM 2161 N N . MET A 1 282 ? -9.863 0.683 10.584 1.00 87.62 282 MET A N 1
ATOM 2162 C CA . MET A 1 282 ? -10.644 -0.553 10.580 1.00 87.62 282 MET A CA 1
ATOM 2163 C C . MET A 1 282 ? -12.139 -0.245 10.632 1.00 87.62 282 MET A C 1
ATOM 2165 O O . MET A 1 282 ? -12.605 0.464 11.524 1.00 87.62 282 MET A O 1
ATOM 2169 N N . MET A 1 283 ? -12.924 -0.832 9.731 1.00 85.94 283 MET A N 1
ATOM 2170 C CA . MET A 1 283 ? -14.384 -0.749 9.771 1.00 85.94 283 MET A CA 1
ATOM 2171 C C . MET A 1 283 ? -14.983 -1.962 10.473 1.00 85.94 283 MET A C 1
ATOM 2173 O O . MET A 1 283 ? -14.862 -3.092 9.994 1.00 85.94 283 MET A O 1
ATOM 2177 N N . LEU A 1 284 ? -15.696 -1.717 11.570 1.00 87.75 284 LEU A N 1
ATOM 2178 C CA . LEU A 1 284 ? -16.255 -2.753 12.433 1.00 87.75 284 LEU A CA 1
ATOM 2179 C C . LEU A 1 284 ? -17.765 -2.592 12.599 1.00 87.75 284 LEU A C 1
ATOM 2181 O O . LEU A 1 284 ? -18.301 -1.487 12.630 1.00 87.75 284 LEU A O 1
ATOM 2185 N N . ASN A 1 285 ? -18.446 -3.720 12.778 1.00 89.44 285 ASN A N 1
ATOM 2186 C CA . ASN A 1 285 ? -19.825 -3.746 13.247 1.00 89.44 285 ASN A CA 1
ATOM 2187 C C . ASN A 1 285 ? -19.810 -4.221 14.700 1.00 89.44 285 ASN A C 1
ATOM 2189 O O . ASN A 1 285 ? -19.444 -5.367 14.959 1.00 89.44 285 ASN A O 1
ATOM 2193 N N . VAL A 1 286 ? -20.215 -3.368 15.634 1.00 88.81 286 VAL A N 1
ATOM 2194 C CA . VAL A 1 286 ? -20.237 -3.683 17.069 1.00 88.81 286 VAL A CA 1
ATOM 2195 C C . VAL A 1 286 ? -21.660 -3.623 17.609 1.00 88.81 286 VAL A C 1
ATOM 2197 O O . VAL A 1 286 ? -22.518 -2.949 17.044 1.00 88.81 286 VAL A O 1
ATOM 2200 N N . PHE A 1 287 ? -21.926 -4.329 18.705 1.00 88.44 287 PHE A N 1
ATOM 2201 C CA . PHE A 1 287 ? -23.205 -4.254 19.407 1.00 88.44 287 PHE A CA 1
ATOM 2202 C C . PHE A 1 287 ? -22.993 -3.624 20.779 1.00 88.44 287 PHE A C 1
ATOM 2204 O O . PHE A 1 287 ? -22.258 -4.163 21.602 1.00 88.44 287 PHE A O 1
ATOM 2211 N N . VAL A 1 288 ? -23.658 -2.499 21.033 1.00 83.88 288 VAL A N 1
ATOM 2212 C CA . VAL A 1 288 ? -23.636 -1.804 22.326 1.00 83.88 288 VAL A CA 1
ATOM 2213 C C . VAL A 1 288 ? -25.059 -1.785 22.865 1.00 83.88 288 VAL A C 1
ATOM 2215 O O . VAL A 1 288 ? -25.962 -1.257 22.220 1.00 83.88 288 VAL A O 1
ATOM 2218 N N . ASN A 1 289 ? -25.283 -2.414 24.022 1.00 88.69 289 ASN A N 1
ATOM 2219 C CA . ASN A 1 289 ? -26.612 -2.560 24.636 1.00 88.69 289 ASN A CA 1
ATOM 2220 C C . ASN A 1 289 ? -27.680 -3.109 23.664 1.00 88.69 289 ASN A C 1
ATOM 2222 O O . ASN A 1 289 ? -28.809 -2.630 23.625 1.00 88.69 289 ASN A O 1
ATOM 2226 N N . GLY A 1 290 ? -27.304 -4.083 22.828 1.00 88.88 290 GLY A N 1
ATOM 2227 C CA . GLY A 1 290 ? -28.190 -4.685 21.822 1.00 88.88 290 GLY A CA 1
ATOM 2228 C C . GLY A 1 290 ? -28.402 -3.850 20.552 1.00 88.88 290 GLY A C 1
ATOM 2229 O O . GLY A 1 290 ? -29.019 -4.340 19.609 1.00 88.88 290 GLY A O 1
ATOM 2230 N N . THR A 1 291 ? -27.859 -2.633 20.477 1.00 89.44 291 THR A N 1
ATOM 2231 C CA . THR A 1 291 ? -27.915 -1.789 19.275 1.00 89.44 291 THR A CA 1
ATOM 2232 C C . THR A 1 291 ? -26.679 -2.020 18.419 1.00 89.44 291 THR A C 1
ATOM 2234 O O . THR A 1 291 ? -25.554 -1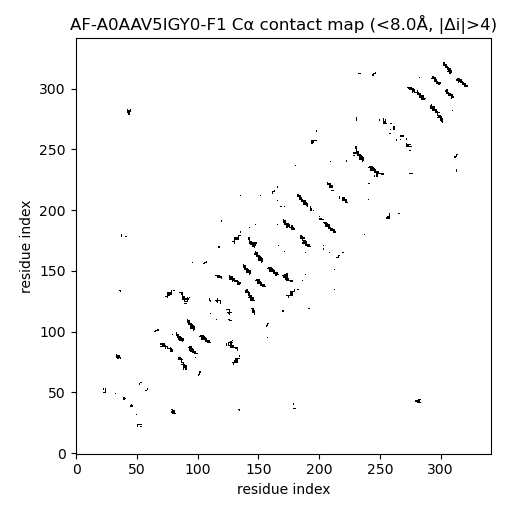.931 18.911 1.00 89.44 291 THR A O 1
ATOM 2237 N N . LYS A 1 292 ? -26.880 -2.315 17.132 1.00 90.62 292 LYS A N 1
ATOM 2238 C CA . LYS A 1 292 ? -25.786 -2.437 16.165 1.00 90.62 292 LYS A CA 1
ATOM 2239 C C . LYS A 1 292 ? -25.263 -1.048 15.797 1.00 90.62 292 LYS A C 1
ATOM 2241 O O . LYS A 1 292 ? -26.035 -0.214 15.334 1.00 90.62 292 LYS A O 1
ATOM 2246 N N . LEU A 1 293 ? -23.961 -0.842 15.937 1.00 90.44 293 LEU A N 1
ATOM 2247 C CA . LEU A 1 293 ? -23.239 0.350 15.505 1.00 90.44 293 LEU A CA 1
ATOM 2248 C C . LEU A 1 293 ? -22.214 -0.044 14.439 1.00 90.44 293 LEU A C 1
ATOM 2250 O O . LEU A 1 293 ? -21.518 -1.051 14.585 1.00 90.44 293 LEU A O 1
ATOM 2254 N N . ASN A 1 294 ? -22.118 0.751 13.376 1.00 92.69 294 ASN A N 1
ATOM 2255 C CA . ASN A 1 294 ? -21.064 0.614 12.375 1.00 92.69 294 ASN A CA 1
ATOM 2256 C C . ASN A 1 294 ? -20.020 1.690 12.664 1.00 92.69 294 ASN A C 1
ATOM 2258 O O . ASN A 1 294 ? -20.324 2.881 12.594 1.00 92.69 294 ASN A O 1
ATOM 2262 N N . ILE A 1 295 ? -18.811 1.272 13.011 1.00 92.50 295 ILE A N 1
ATOM 2263 C CA . ILE A 1 295 ? -17.777 2.171 13.510 1.00 92.50 295 ILE A CA 1
ATOM 2264 C C . ILE A 1 295 ? -16.525 2.095 12.646 1.00 92.50 295 ILE A C 1
ATOM 2266 O O . ILE A 1 295 ? -16.245 1.069 12.021 1.00 92.50 295 ILE A O 1
ATOM 2270 N N . VAL A 1 296 ? -15.769 3.182 12.648 1.00 91.25 296 VAL A N 1
ATOM 2271 C CA . VAL A 1 296 ? -14.394 3.249 12.163 1.00 91.25 296 VAL A CA 1
ATOM 2272 C C . VAL A 1 296 ? -13.484 3.355 13.374 1.00 91.25 296 VAL A C 1
ATOM 2274 O O . VAL A 1 296 ? -13.719 4.203 14.231 1.00 91.25 296 VAL A O 1
ATOM 2277 N N . VAL A 1 297 ? -12.462 2.508 13.448 1.00 90.69 297 VAL A N 1
ATOM 2278 C CA . VAL A 1 297 ? -11.453 2.536 14.507 1.00 90.69 297 VAL A CA 1
ATOM 2279 C C . VAL A 1 297 ? -10.088 2.808 13.903 1.00 90.69 297 VAL A C 1
ATOM 2281 O O . VAL A 1 297 ? -9.682 2.107 12.981 1.00 90.69 297 VAL A O 1
ATOM 2284 N N . ALA A 1 298 ? -9.369 3.786 14.440 1.00 88.25 298 ALA A N 1
ATOM 2285 C CA . ALA A 1 298 ? -7.992 4.074 14.054 1.00 88.25 298 ALA A CA 1
ATOM 2286 C C . ALA A 1 298 ? -7.130 4.263 15.303 1.00 88.25 298 ALA A C 1
ATOM 2288 O O . ALA A 1 298 ? -7.609 4.742 16.336 1.00 88.25 298 ALA A O 1
ATOM 2289 N N . VAL A 1 299 ? -5.864 3.866 15.210 1.00 86.19 299 VAL A N 1
ATOM 2290 C CA . VAL A 1 299 ? -4.890 3.998 16.296 1.00 86.19 299 VAL A CA 1
ATOM 2291 C C . VAL A 1 299 ? -3.808 4.970 15.857 1.00 86.19 299 VAL A C 1
ATOM 2293 O O . VAL A 1 299 ? -3.354 4.938 14.717 1.00 86.19 299 VAL A O 1
ATOM 2296 N N . GLN A 1 300 ? -3.439 5.845 16.776 1.00 84.12 300 GLN A N 1
ATOM 2297 C CA . GLN A 1 300 ? -2.528 6.956 16.571 1.00 84.12 300 GLN A CA 1
ATOM 2298 C C . GLN A 1 300 ? -1.185 6.652 17.249 1.00 84.12 300 GLN A C 1
ATOM 2300 O O . GLN A 1 300 ? -1.177 6.018 18.314 1.00 84.12 300 GLN A O 1
ATOM 2305 N N . LYS A 1 301 ? -0.052 7.113 16.695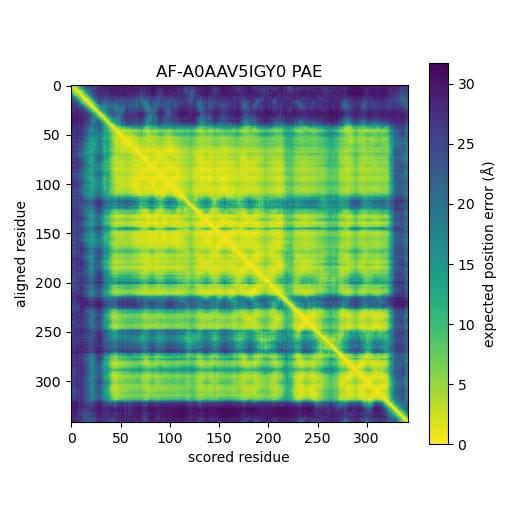 1.00 82.12 301 LYS A N 1
ATOM 2306 C CA . LYS A 1 301 ? 1.279 6.883 17.306 1.00 82.12 301 LYS A CA 1
ATOM 2307 C C . LYS A 1 301 ? 1.413 7.446 18.727 1.00 82.12 301 LYS A C 1
ATOM 2309 O O . LYS A 1 301 ? 2.155 6.904 19.544 1.00 82.12 301 LYS A O 1
ATOM 2314 N N . SER A 1 302 ? 0.591 8.440 19.068 1.00 79.25 302 SER A N 1
ATOM 2315 C CA . SER A 1 302 ? 0.410 8.973 20.426 1.00 79.25 302 SER A CA 1
ATOM 2316 C C . SER A 1 302 ? -0.097 7.940 21.453 1.00 79.25 302 SER A C 1
ATOM 2318 O O . SER A 1 302 ? -0.141 8.224 22.653 1.00 79.25 302 SER A O 1
ATOM 2320 N N . GLY A 1 303 ? -0.503 6.747 21.005 1.00 83.31 303 GLY A N 1
ATOM 2321 C CA . GLY A 1 303 ? -1.034 5.660 21.826 1.00 83.31 303 GLY A CA 1
ATOM 2322 C C . GLY A 1 303 ? -2.554 5.692 21.987 1.00 83.31 303 GLY A C 1
ATOM 2323 O O . GLY A 1 303 ? -3.114 4.827 22.667 1.00 83.31 303 GLY A O 1
ATOM 2324 N N . PHE A 1 304 ? -3.238 6.663 21.382 1.00 87.19 304 PHE A N 1
ATOM 2325 C CA . PHE A 1 304 ? -4.694 6.723 21.397 1.00 87.19 304 PHE A CA 1
ATOM 2326 C C . PHE A 1 304 ? -5.312 5.779 20.365 1.00 87.19 304 PHE A C 1
ATOM 2328 O O . PHE A 1 304 ? -4.881 5.711 19.218 1.00 87.19 304 PHE A O 1
ATOM 2335 N N . ALA A 1 305 ? -6.379 5.098 20.770 1.00 90.06 305 ALA A N 1
ATOM 2336 C CA . ALA A 1 305 ? -7.324 4.448 19.879 1.00 90.06 305 ALA A CA 1
ATOM 2337 C C . ALA A 1 305 ? -8.621 5.262 19.851 1.00 90.06 305 ALA A C 1
ATOM 2339 O O . ALA A 1 305 ? -9.178 5.609 20.900 1.00 90.06 305 ALA A O 1
ATOM 2340 N N . TRP A 1 306 ? -9.101 5.538 18.646 1.00 91.12 306 TRP A N 1
ATOM 2341 C CA . TRP A 1 306 ? -10.266 6.368 18.372 1.00 91.12 306 TRP A CA 1
ATOM 2342 C C . TRP A 1 306 ? -11.331 5.531 17.682 1.00 91.12 306 TRP A C 1
ATOM 2344 O O . TRP A 1 306 ? -11.010 4.812 16.740 1.00 91.12 306 TRP A O 1
ATOM 2354 N N . ALA A 1 307 ? -12.587 5.642 18.115 1.00 92.81 307 ALA A N 1
ATOM 2355 C CA . ALA A 1 307 ? -13.723 5.034 17.437 1.00 92.81 307 ALA A CA 1
ATOM 2356 C C . ALA A 1 307 ? -14.774 6.077 17.077 1.00 92.81 307 ALA A C 1
ATOM 2358 O O . ALA A 1 307 ? -15.279 6.794 17.943 1.00 92.81 307 ALA A O 1
ATOM 2359 N N . LEU A 1 308 ? -15.108 6.135 15.795 1.00 92.62 308 LEU A N 1
ATOM 2360 C CA . LEU A 1 308 ? -16.032 7.092 15.210 1.00 92.62 308 LEU A CA 1
ATOM 2361 C C . LEU A 1 308 ? -17.207 6.343 14.583 1.00 92.62 308 LEU A C 1
ATOM 2363 O O . LEU A 1 308 ? -17.062 5.207 14.131 1.00 92.62 308 LEU A O 1
ATOM 2367 N N . ASP A 1 309 ? -18.366 6.985 14.518 1.00 92.38 309 ASP A N 1
ATOM 2368 C CA . ASP A 1 309 ? -19.457 6.533 13.665 1.00 92.38 309 ASP A CA 1
ATOM 2369 C C . ASP A 1 309 ? -19.006 6.607 12.202 1.00 92.38 309 ASP A C 1
ATOM 2371 O O . ASP A 1 309 ? -18.520 7.640 11.739 1.00 92.38 309 ASP A O 1
ATOM 2375 N N . ARG A 1 310 ? -19.140 5.499 11.471 1.00 91.12 310 ARG A N 1
ATOM 2376 C CA . ARG A 1 310 ? -18.645 5.401 10.092 1.00 91.12 310 ARG A CA 1
ATOM 2377 C C . ARG A 1 310 ? -19.355 6.368 9.141 1.00 91.12 310 ARG A C 1
ATOM 2379 O O . ARG A 1 310 ? -18.761 6.818 8.164 1.00 91.12 310 ARG A O 1
ATOM 2386 N N . ASP A 1 311 ? -20.634 6.632 9.368 1.00 90.56 311 ASP A N 1
ATOM 2387 C CA . ASP A 1 311 ? -21.477 7.293 8.377 1.00 90.56 311 ASP A CA 1
ATOM 2388 C C . ASP A 1 311 ? -21.456 8.823 8.545 1.00 90.56 311 ASP A C 1
ATOM 2390 O O . ASP A 1 311 ? -21.669 9.538 7.565 1.00 90.56 311 ASP A O 1
ATOM 2394 N N . ASN A 1 312 ? -21.147 9.332 9.745 1.00 91.88 312 ASN A N 1
ATOM 2395 C CA . ASN A 1 312 ? -21.103 10.777 10.018 1.00 91.88 312 ASN A CA 1
ATOM 2396 C C . ASN A 1 312 ? -19.843 11.290 10.745 1.00 91.88 312 ASN A C 1
ATOM 2398 O O . ASN A 1 312 ? -19.719 12.500 10.929 1.00 91.88 312 ASN A O 1
ATOM 2402 N N . GLY A 1 313 ? -18.927 10.417 11.172 1.00 90.75 313 GLY A N 1
ATOM 2403 C CA . GLY A 1 313 ? -17.673 10.814 11.820 1.00 90.75 313 GLY A CA 1
ATOM 2404 C C . GLY A 1 313 ? -17.794 11.237 13.287 1.00 90.75 313 GLY A C 1
ATOM 2405 O O . GLY A 1 313 ? -16.816 11.704 13.867 1.00 90.75 313 GLY A O 1
ATOM 2406 N N . THR A 1 314 ? -18.961 11.086 13.921 1.00 93.56 314 THR A N 1
ATOM 2407 C CA . THR A 1 314 ? -19.139 11.430 15.342 1.00 93.56 314 THR A CA 1
ATOM 2408 C C . THR A 1 314 ? -18.261 10.535 16.211 1.00 93.56 314 THR A C 1
ATOM 2410 O O . THR A 1 314 ? -18.317 9.313 16.094 1.00 93.56 314 THR A O 1
ATOM 2413 N N . LEU A 1 315 ? -17.483 11.125 17.121 1.00 92.69 315 LEU A N 1
ATOM 2414 C CA . LEU A 1 315 ? -16.691 10.368 18.089 1.00 92.69 315 LEU A CA 1
ATOM 2415 C C . LEU A 1 315 ? -17.611 9.553 19.013 1.00 92.69 315 LEU A C 1
ATOM 2417 O O . LEU A 1 315 ? -18.444 10.114 19.723 1.00 92.69 315 LEU A O 1
ATOM 2421 N N . ILE A 1 316 ? -17.428 8.235 19.028 1.00 92.06 316 ILE A N 1
ATOM 2422 C CA . ILE A 1 316 ? -18.166 7.310 19.897 1.00 92.06 316 ILE A CA 1
ATOM 2423 C C . ILE A 1 316 ? -17.393 7.099 21.195 1.00 92.06 316 ILE A C 1
ATOM 2425 O O . ILE A 1 316 ? -17.955 7.217 22.283 1.00 92.06 316 ILE A O 1
ATOM 2429 N N . TRP A 1 317 ? -16.103 6.779 21.089 1.00 91.12 317 TRP A N 1
ATOM 2430 C CA . TRP A 1 317 ? -15.209 6.661 22.236 1.00 91.12 317 TRP A CA 1
ATOM 2431 C C . TRP A 1 317 ? -13.755 6.882 21.828 1.00 91.12 317 TRP A C 1
ATOM 2433 O O . TRP A 1 317 ? -13.378 6.741 20.665 1.00 91.12 317 TRP A O 1
ATOM 2443 N N . SER A 1 318 ? -12.925 7.189 22.819 1.00 91.56 318 SER A N 1
ATOM 2444 C CA . SER A 1 318 ? -11.473 7.148 22.701 1.00 91.56 318 SER A CA 1
ATOM 2445 C C . SER A 1 318 ? -10.862 6.532 23.952 1.00 91.56 318 SER A C 1
ATOM 2447 O O . SER A 1 318 ? -11.439 6.586 25.041 1.00 91.56 318 SER A O 1
ATOM 2449 N N . THR A 1 319 ? -9.704 5.902 23.794 1.00 90.44 319 THR A N 1
ATOM 2450 C CA . THR A 1 319 ? -8.935 5.358 24.914 1.00 90.44 319 THR A CA 1
ATOM 2451 C C . THR A 1 319 ? -7.445 5.459 24.628 1.00 90.44 319 THR A C 1
ATOM 2453 O O . THR A 1 319 ? -7.035 5.451 23.473 1.00 90.44 319 THR A O 1
ATOM 2456 N N . VAL A 1 320 ? -6.630 5.537 25.675 1.00 85.88 320 VAL A N 1
ATOM 2457 C CA . VAL A 1 320 ? -5.170 5.458 25.561 1.00 85.88 320 VAL A CA 1
ATOM 2458 C C . VAL A 1 320 ? -4.755 4.033 25.864 1.00 85.88 320 VAL A C 1
ATOM 2460 O O . VAL A 1 320 ? -5.121 3.489 26.912 1.00 85.88 320 VAL A O 1
ATOM 2463 N N . SER A 1 321 ? -3.960 3.441 24.980 1.00 73.94 321 SER A N 1
ATOM 2464 C CA . SER A 1 321 ? -3.249 2.207 25.280 1.00 73.94 321 SER A CA 1
ATOM 2465 C C . SER A 1 321 ? -2.244 2.487 26.396 1.00 73.94 321 SER A C 1
ATOM 2467 O O . SER A 1 321 ? -1.158 3.024 26.179 1.00 73.94 321 SER A O 1
ATOM 2469 N N . LYS A 1 322 ? -2.627 2.180 27.637 1.00 59.22 322 LYS A N 1
ATOM 2470 C CA . LYS A 1 322 ? -1.691 2.179 28.758 1.00 59.22 322 LYS A CA 1
ATOM 2471 C C . LYS A 1 322 ? -0.843 0.924 28.630 1.00 59.22 322 LYS A C 1
ATOM 2473 O O . LYS A 1 322 ? -1.315 -0.173 28.917 1.00 59.22 322 LYS A O 1
ATOM 2478 N N . LEU A 1 323 ? 0.409 1.082 28.210 1.00 51.78 323 LEU A N 1
ATOM 2479 C CA . LEU A 1 323 ? 1.404 0.043 28.432 1.00 51.78 323 LEU A CA 1
ATOM 2480 C C . LEU A 1 323 ? 1.626 -0.065 29.948 1.00 51.78 323 LEU A C 1
ATOM 2482 O O . LEU A 1 323 ? 2.341 0.744 30.540 1.00 51.78 323 LEU A O 1
ATOM 2486 N N . ASP A 1 324 ? 1.012 -1.058 30.591 1.00 40.44 324 ASP A N 1
ATOM 2487 C CA . ASP A 1 324 ? 1.441 -1.492 31.919 1.00 40.44 324 ASP A CA 1
ATOM 2488 C C . ASP A 1 324 ? 2.830 -2.131 31.768 1.00 40.44 324 ASP A C 1
ATOM 2490 O O . ASP A 1 324 ? 2.976 -3.323 31.506 1.00 40.44 324 ASP A O 1
ATOM 2494 N N . LEU A 1 325 ? 3.885 -1.328 31.931 1.00 39.72 325 LEU A N 1
ATOM 2495 C CA . LEU A 1 325 ? 5.291 -1.757 31.860 1.00 39.72 325 LEU A CA 1
ATOM 2496 C C . LEU A 1 325 ? 5.727 -2.675 33.027 1.00 39.72 325 LEU A C 1
ATOM 2498 O O . LEU A 1 325 ? 6.917 -2.918 33.219 1.00 39.72 325 LEU A O 1
ATOM 2502 N N . ASN A 1 326 ? 4.795 -3.252 33.791 1.00 29.16 326 ASN A N 1
ATOM 2503 C CA . ASN A 1 326 ? 5.081 -4.198 34.874 1.00 29.16 326 ASN A CA 1
ATOM 2504 C C . ASN A 1 326 ? 5.319 -5.635 34.368 1.00 29.16 326 ASN A C 1
ATOM 2506 O O . ASN A 1 326 ? 4.825 -6.606 34.939 1.00 29.16 326 ASN A O 1
ATOM 2510 N N . PHE A 1 327 ? 6.163 -5.801 33.347 1.00 37.53 327 PHE A N 1
ATOM 2511 C CA . PHE A 1 327 ? 6.773 -7.095 33.019 1.00 37.53 327 PHE A CA 1
ATOM 2512 C C . PHE A 1 327 ? 7.945 -7.388 33.974 1.00 37.53 327 PHE A C 1
ATOM 2514 O O . PHE A 1 327 ? 9.099 -7.506 33.576 1.00 37.53 327 PHE A O 1
ATOM 2521 N N . THR A 1 328 ? 7.659 -7.506 35.271 1.00 32.25 328 THR A N 1
ATOM 2522 C CA . THR A 1 328 ? 8.619 -7.984 36.280 1.00 32.25 328 THR A CA 1
ATOM 2523 C C . THR A 1 328 ? 8.021 -9.143 37.074 1.00 32.25 328 THR A C 1
ATOM 2525 O O . THR A 1 328 ? 7.696 -9.002 38.247 1.00 32.25 328 THR A O 1
ATOM 2528 N N . LYS A 1 329 ? 7.859 -10.304 36.417 1.00 33.19 329 LYS A N 1
ATOM 2529 C CA . LYS A 1 329 ? 7.873 -11.664 37.014 1.00 33.19 329 LYS A CA 1
ATOM 2530 C C . LYS A 1 329 ? 7.747 -12.750 35.917 1.00 33.19 329 LYS A C 1
ATOM 2532 O O . LYS A 1 329 ? 6.657 -13.214 35.633 1.00 33.19 329 LYS A O 1
ATOM 2537 N N . HIS A 1 330 ? 8.894 -13.052 35.290 1.00 29.00 330 HIS A N 1
ATOM 2538 C CA . HIS A 1 330 ? 9.444 -14.326 34.749 1.00 29.00 330 HIS A CA 1
ATOM 2539 C C . HIS A 1 330 ? 8.546 -15.554 34.413 1.00 29.00 330 HIS A C 1
ATOM 2541 O O . HIS A 1 330 ? 7.545 -15.773 35.086 1.00 29.00 330 HIS A O 1
ATOM 2547 N N . PRO A 1 331 ? 8.947 -16.440 33.455 1.00 30.70 331 PRO A N 1
ATOM 2548 C CA . PRO A 1 331 ? 10.327 -16.885 33.206 1.00 30.70 331 PRO A CA 1
ATOM 2549 C C . PRO A 1 331 ? 10.883 -16.617 31.799 1.00 30.70 331 PRO A C 1
ATOM 2551 O O . PRO A 1 331 ? 10.216 -16.785 30.789 1.00 30.70 331 PRO A O 1
ATOM 2554 N N . SER A 1 332 ? 12.149 -16.186 31.803 1.00 30.36 332 SER A N 1
ATOM 2555 C CA . SER A 1 332 ? 13.150 -16.224 30.726 1.00 30.36 332 SER A CA 1
ATOM 2556 C C . SER A 1 332 ? 12.660 -16.563 29.310 1.00 30.36 332 SER A C 1
ATOM 2558 O O . SER A 1 332 ? 12.789 -17.700 28.859 1.00 30.36 332 SER A O 1
ATOM 2560 N N . PHE A 1 333 ? 12.227 -15.538 28.577 1.00 24.58 333 PHE A N 1
ATOM 2561 C CA . PHE A 1 333 ? 12.456 -15.480 27.138 1.00 24.58 333 PHE A CA 1
ATOM 2562 C C . PHE A 1 333 ? 13.710 -14.643 26.915 1.00 24.58 333 PHE A C 1
ATOM 2564 O O . PHE A 1 333 ? 13.757 -13.466 27.265 1.00 24.58 333 PHE A O 1
ATOM 2571 N N . ASN A 1 334 ? 14.753 -15.294 26.409 1.00 23.41 334 ASN A N 1
ATOM 2572 C CA . ASN A 1 334 ? 15.995 -14.642 26.036 1.00 23.41 334 ASN A CA 1
ATOM 2573 C C . ASN A 1 334 ? 15.735 -13.885 24.724 1.00 23.41 334 ASN A C 1
ATOM 2575 O O . ASN A 1 334 ? 15.793 -14.468 23.644 1.00 23.41 334 ASN A O 1
ATOM 2579 N N . LEU A 1 335 ? 15.331 -12.621 24.835 1.00 28.19 335 LEU A N 1
ATOM 2580 C CA . LEU A 1 335 ? 15.224 -11.699 23.710 1.00 28.19 335 LEU A CA 1
ATOM 2581 C C . LEU A 1 335 ? 16.591 -11.039 23.531 1.00 28.19 335 LEU A C 1
ATOM 2583 O O . LEU A 1 335 ? 16.867 -9.995 24.117 1.00 28.19 335 LEU A O 1
ATOM 2587 N N . ASP A 1 336 ? 17.453 -11.668 22.733 1.00 25.05 336 ASP A N 1
ATOM 2588 C CA . ASP A 1 336 ? 18.589 -10.960 22.152 1.00 25.05 336 ASP A CA 1
ATOM 2589 C C . ASP A 1 336 ? 18.036 -9.909 21.178 1.00 25.05 336 ASP A C 1
ATOM 2591 O O . ASP A 1 336 ? 17.467 -10.231 20.134 1.00 25.05 336 ASP A O 1
ATOM 2595 N N . ASN A 1 337 ? 18.150 -8.647 21.600 1.00 30.06 337 ASN A N 1
ATOM 2596 C CA . ASN A 1 337 ? 18.053 -7.402 20.835 1.00 30.06 337 ASN A CA 1
ATOM 2597 C C . ASN A 1 337 ? 17.431 -7.515 19.436 1.00 30.06 337 ASN A C 1
ATOM 2599 O O . ASN A 1 337 ? 18.128 -7.644 18.430 1.00 30.06 337 ASN A O 1
ATOM 2603 N N . SER A 1 338 ? 16.115 -7.360 19.360 1.00 23.55 338 SER A N 1
ATOM 2604 C CA . SER A 1 338 ? 15.432 -7.013 18.114 1.00 23.55 338 SER A CA 1
ATOM 2605 C C . SER A 1 338 ? 14.433 -5.903 18.419 1.00 23.55 338 SER A C 1
ATOM 2607 O O . SER A 1 338 ? 13.404 -6.117 19.053 1.00 23.55 338 SER A O 1
ATOM 2609 N N . TYR A 1 339 ? 14.801 -4.684 18.033 1.00 21.67 339 TYR A N 1
ATOM 2610 C CA . TYR A 1 339 ? 13.922 -3.525 18.080 1.00 21.67 339 TYR A CA 1
ATOM 2611 C C . TYR A 1 339 ? 12.754 -3.744 17.111 1.00 21.67 339 TYR A C 1
ATOM 2613 O O . TYR A 1 339 ? 12.964 -4.117 15.958 1.00 21.67 339 TYR A O 1
ATOM 2621 N N . MET A 1 340 ? 11.534 -3.522 17.596 1.00 19.66 340 MET A N 1
ATOM 2622 C CA . MET A 1 340 ? 10.317 -3.453 16.793 1.00 19.66 340 MET A CA 1
ATOM 2623 C C . MET A 1 340 ? 10.170 -1.988 16.364 1.00 19.66 340 MET A C 1
ATOM 2625 O O . MET A 1 340 ? 10.006 -1.122 17.222 1.00 19.66 340 MET A O 1
ATOM 2629 N N . TYR A 1 341 ? 10.306 -1.706 15.073 1.00 20.41 341 TYR A N 1
ATOM 2630 C CA . TYR A 1 341 ? 9.930 -0.414 14.500 1.00 20.41 341 TYR A CA 1
ATOM 2631 C C . TYR A 1 341 ? 8.586 -0.610 13.793 1.00 20.41 341 TYR A C 1
ATOM 2633 O O . TYR A 1 341 ? 8.415 -1.620 13.106 1.00 20.41 341 TYR A O 1
ATOM 2641 N N . PHE A 1 342 ? 7.642 0.293 14.069 1.00 27.80 342 PHE A N 1
ATOM 2642 C CA . PHE A 1 342 ? 6.317 0.340 13.449 1.00 27.80 342 PHE A CA 1
ATOM 2643 C C . PHE A 1 342 ? 6.403 0.843 12.012 1.00 27.80 342 PHE A C 1
ATOM 2645 O O . PHE A 1 342 ? 7.261 1.725 11.766 1.00 27.80 342 PHE A O 1
#